Protein AF-0000000080761290 (afdb_homodimer)

Secondary structure (DSSP, 8-state):
-------------------TTTT-----SPPPTTPPPPEEETTTTTHHHH-GGGPEESSSSEEEEEEEEETTTTEEEEEEEEES-EEEEEEEESS-EEEEEEESEEEETT-S--EETT-EEEE-TT-EEEEEE-TT-SEEEEEEEEESEEEEE-TT--EEEEEEHHHHHHHHHHHHHHTT--GGGGGGGB-/-------------------TTTT-----SPPPTTPPPPEEETTTTTHHHH-GGGPEESSSSEEEEEEEEETTTTEEEEEEEEES-EEEEEEEESS-EEEEEEESEEEETT-S-EEETT-EEEE-TT-EEEEEE-TT-SEEEEEEEEESEEEEE-TT--EEEEEEHHHHHHHHHHHHHHTT--GGGGGGGB-

Foldseek 3Di:
DPPPPPPPPPVDVPPPVDPPPVVPDDDDDDDDPPDDDDDDDPQQLHPVVPDPLLWQDPDPFKTKHFQAQEPPQWKGKIKIKGQAWFWDFKKAAQAKKKKAWSFAKKDWPVDDDIHGHRDMDIDGHGDITIITHHHVGRMTIMIMIGHHWIFTADPVRHGDDIDISVNVLVSSQVSCVVVVDDSCPSVSRYD/DPPPPVPPPPVDVPPPVDPPPVVPDDDDDDDDPPDDDDDDDPQQLHPVVPDPLLWQDPDPFKTKHFQAQEPPQWKGKIKIKGQAWFWDFKKAAQAKKKKAWSFAKKDWPVDDDIHGHRGMDIDGHGDITIITHDHVGRMTIMIMIGHHWIFTADPVRHGDDIDISVNVLVSSQVSCVVVVDDSCPSVSRYD

Structure (mmCIF, N/CA/C/O backbone):
data_AF-0000000080761290-model_v1
#
loop_
_entity.id
_entity.type
_entity.pdbx_description
1 polymer "2,4'-dihydroxyacetophenone dioxygenase"
#
loop_
_atom_site.group_PDB
_atom_site.id
_atom_site.type_symbol
_atom_site.label_atom_id
_atom_site.label_alt_id
_atom_site.label_comp_id
_atom_site.label_asym_id
_atom_site.label_entity_id
_atom_site.label_seq_id
_atom_site.pdbx_PDB_ins_code
_atom_site.Cartn_x
_atom_site.Cartn_y
_atom_site.Cartn_z
_atom_site.occupancy
_atom_site.B_iso_or_equiv
_atom_site.auth_seq_id
_atom_site.auth_comp_id
_atom_site.auth_asym_id
_atom_site.auth_atom_id
_atom_site.pdbx_PDB_model_num
ATOM 1 N N . MET A 1 1 ? -20.656 24.547 46.062 1 28.45 1 MET A N 1
ATOM 2 C CA . MET A 1 1 ? -19.422 23.844 45.75 1 28.45 1 MET A CA 1
ATOM 3 C C . MET A 1 1 ? -19.297 23.656 44.219 1 28.45 1 MET A C 1
ATOM 5 O O . MET A 1 1 ? -20.109 22.969 43.625 1 28.45 1 MET A O 1
ATOM 9 N N . ASN A 1 2 ? -18.828 24.672 43.406 1 28.81 2 ASN A N 1
ATOM 10 C CA . ASN A 1 2 ? -18.828 24.984 41.969 1 28.81 2 ASN A CA 1
ATOM 11 C C . ASN A 1 2 ? -17.891 24.062 41.188 1 28.81 2 ASN A C 1
ATOM 13 O O . ASN A 1 2 ? -16.672 24.172 41.312 1 28.81 2 ASN A O 1
ATOM 17 N N . THR A 1 3 ? -18.234 22.75 41 1 28.75 3 THR A N 1
ATOM 18 C CA . THR A 1 3 ? -17.453 21.719 40.344 1 28.75 3 THR A CA 1
ATOM 19 C C . THR A 1 3 ? -17.078 22.172 38.906 1 28.75 3 THR A C 1
ATOM 21 O O . THR A 1 3 ? -17.969 22.375 38.062 1 28.75 3 THR A O 1
ATOM 24 N N . ALA A 1 4 ? -15.992 22.922 38.719 1 27.64 4 ALA A N 1
ATOM 25 C CA . ALA A 1 4 ? -15.375 23.344 37.469 1 27.64 4 ALA A CA 1
ATOM 26 C C . ALA A 1 4 ? -15.102 22.141 36.562 1 27.64 4 ALA A C 1
ATOM 28 O O . ALA A 1 4 ? -14.234 21.312 36.875 1 27.64 4 ALA A O 1
ATOM 29 N N . GLN A 1 5 ? -16.109 21.531 35.906 1 26.14 5 GLN A N 1
ATOM 30 C CA . GLN A 1 5 ? -15.953 20.5 34.906 1 26.14 5 GLN A CA 1
ATOM 31 C C . GLN A 1 5 ? -14.945 20.922 33.844 1 26.14 5 GLN A C 1
ATOM 33 O O . GLN A 1 5 ? -15.195 21.859 33.062 1 26.14 5 GLN A O 1
ATOM 38 N N . THR A 1 6 ? -13.672 20.906 34.031 1 27.03 6 THR A N 1
ATOM 39 C CA . THR A 1 6 ? -12.609 21.188 33.062 1 27.03 6 THR A CA 1
ATOM 40 C C . THR A 1 6 ? -12.805 20.344 31.797 1 27.03 6 THR A C 1
ATOM 42 O O . THR A 1 6 ? -12.703 19.109 31.844 1 27.03 6 THR A O 1
ATOM 45 N N . ARG A 1 7 ? -13.68 20.766 30.969 1 26.05 7 ARG A N 1
ATOM 46 C CA . ARG A 1 7 ? -13.875 20.203 29.625 1 26.05 7 ARG A CA 1
ATOM 47 C C . ARG A 1 7 ? -12.555 20.062 28.891 1 26.05 7 ARG A C 1
ATOM 49 O O . ARG A 1 7 ? -11.875 21.047 28.625 1 26.05 7 ARG A O 1
ATOM 56 N N . LYS A 1 8 ? -11.805 19.062 29.141 1 29.55 8 LYS A N 1
ATOM 57 C CA . LYS A 1 8 ? -10.594 18.703 28.391 1 29.55 8 LYS A CA 1
ATOM 58 C C . LYS A 1 8 ? -10.867 18.688 26.891 1 29.55 8 LYS A C 1
ATOM 60 O O . LYS A 1 8 ? -11.664 17.875 26.406 1 29.55 8 LYS A O 1
ATOM 65 N N . GLU A 1 9 ? -10.828 19.875 26.172 1 25.45 9 GLU A N 1
ATOM 66 C CA . GLU A 1 9 ? -10.867 20.016 24.734 1 25.45 9 GLU A CA 1
ATOM 67 C C . GLU A 1 9 ? -9.914 19.047 24.047 1 25.45 9 GLU A C 1
ATOM 69 O O . GLU A 1 9 ? -8.711 19.047 24.312 1 25.45 9 GLU A O 1
ATOM 74 N N . ILE A 1 10 ? -10.305 17.969 23.906 1 27.94 10 ILE A N 1
ATOM 75 C CA . ILE A 1 10 ? -9.578 17.094 23.016 1 27.94 10 ILE A CA 1
ATOM 76 C C . ILE A 1 10 ? -9.094 17.859 21.781 1 27.94 10 ILE A C 1
ATOM 78 O O . ILE A 1 10 ? -9.906 18.438 21.047 1 27.94 10 ILE A O 1
ATOM 82 N N . PHE A 1 11 ? -7.906 18.406 21.906 1 27.58 11 PHE A N 1
ATOM 83 C CA . PHE A 1 11 ? -7.23 19.078 20.812 1 27.58 11 PHE A CA 1
ATOM 84 C C . PHE A 1 11 ? -7.359 18.297 19.516 1 27.58 11 PHE A C 1
ATOM 86 O O . PHE A 1 11 ? -6.68 17.281 19.328 1 27.58 11 PHE A O 1
ATOM 93 N N . ILE A 1 12 ? -8.508 17.953 19.109 1 32.75 12 ILE A N 1
ATOM 94 C CA . ILE A 1 12 ? -8.648 17.641 17.688 1 32.75 12 ILE A CA 1
ATOM 95 C C . ILE A 1 12 ? -7.934 18.688 16.859 1 32.75 12 ILE A C 1
ATOM 97 O O . ILE A 1 12 ? -7.785 19.844 17.281 1 32.75 12 ILE A O 1
ATOM 101 N N . MET A 1 13 ? -7.297 18.328 15.797 1 35.03 13 MET A N 1
ATOM 102 C CA . MET A 1 13 ? -6.727 19.328 14.898 1 35.03 13 MET A CA 1
ATOM 103 C C . MET A 1 13 ? -7.617 20.562 14.812 1 35.03 13 MET A C 1
ATOM 105 O O . MET A 1 13 ? -8.594 20.578 14.055 1 35.03 13 MET A O 1
ATOM 109 N N . SER A 1 14 ? -8.086 21.047 15.891 1 31.2 14 SER A N 1
ATOM 110 C CA . SER A 1 14 ? -8.633 22.391 15.664 1 31.2 14 SER A CA 1
ATOM 111 C C . SER A 1 14 ? -7.727 23.203 14.742 1 31.2 14 SER A C 1
ATOM 113 O O . SER A 1 14 ? -6.508 23.047 14.766 1 31.2 14 SER A O 1
ATOM 115 N N . GLY A 1 15 ? -8.234 23.734 13.602 1 34.44 15 GLY A N 1
ATOM 116 C CA . GLY A 1 15 ? -7.723 24.688 12.633 1 34.44 15 GLY A CA 1
ATOM 117 C C . GLY A 1 15 ? -6.883 25.781 13.266 1 34.44 15 GLY A C 1
ATOM 118 O O . GLY A 1 15 ? -7.375 26.891 13.5 1 34.44 15 GLY A O 1
ATOM 119 N N . ASN A 1 16 ? -6.211 25.562 14.258 1 34.25 16 ASN A N 1
ATOM 120 C CA . ASN A 1 16 ? -5.43 26.766 14.484 1 34.25 16 ASN A CA 1
ATOM 121 C C . ASN A 1 16 ? -4.68 27.203 13.227 1 34.25 16 ASN A C 1
ATOM 123 O O . ASN A 1 16 ? -3.92 26.422 12.648 1 34.25 16 ASN A O 1
ATOM 127 N N . ILE A 1 17 ? -5.242 28.156 12.492 1 34.66 17 ILE A N 1
ATOM 128 C CA . ILE A 1 17 ? -4.703 28.938 11.383 1 34.66 17 ILE A CA 1
ATOM 129 C C . ILE A 1 17 ? -3.279 29.375 11.703 1 34.66 17 ILE A C 1
ATOM 131 O O . ILE A 1 17 ? -3.076 30.312 12.484 1 34.66 17 ILE A O 1
ATOM 135 N N . HIS A 1 18 ? -2.398 28.484 11.984 1 40.34 18 HIS A N 1
ATOM 136 C CA . HIS A 1 18 ? -1.044 29.031 12.055 1 40.34 18 HIS A CA 1
ATOM 137 C C . HIS A 1 18 ? -0.705 29.828 10.805 1 40.34 18 HIS A C 1
ATOM 139 O O . HIS A 1 18 ? -1.237 29.562 9.727 1 40.34 18 HIS A O 1
ATOM 145 N N . ARG A 1 19 ? -0.021 30.938 10.961 1 40.97 19 ARG A N 1
ATOM 146 C CA . ARG A 1 19 ? 0.447 31.812 9.891 1 40.97 19 ARG A CA 1
ATOM 147 C C . ARG A 1 19 ? 1.218 31.031 8.836 1 40.97 19 ARG A C 1
ATOM 149 O O . ARG A 1 19 ? 2.055 30.188 9.172 1 40.97 19 ARG A O 1
ATOM 156 N N . PRO A 1 20 ? 0.837 31.078 7.582 1 48.25 20 PRO A N 1
ATOM 157 C CA . PRO A 1 20 ? 1.387 30.344 6.438 1 48.25 20 PRO A CA 1
ATOM 158 C C . PRO A 1 20 ? 2.902 30.188 6.512 1 48.25 20 PRO A C 1
ATOM 160 O O . PRO A 1 20 ? 3.43 29.109 6.223 1 48.25 20 PRO A O 1
ATOM 163 N N . ASP A 1 21 ? 3.654 31.266 6.93 1 54.03 21 ASP A N 1
ATOM 164 C CA . ASP A 1 21 ? 5.105 31.375 6.836 1 54.03 21 ASP A CA 1
ATOM 165 C C . ASP A 1 21 ? 5.785 30.531 7.918 1 54.03 21 ASP A C 1
ATOM 167 O O . ASP A 1 21 ? 6.812 29.906 7.668 1 54.03 21 ASP A O 1
ATOM 171 N N . GLU A 1 22 ? 5.262 30.469 9.086 1 58.03 22 GLU A N 1
ATOM 172 C CA . GLU A 1 22 ? 5.93 29.844 10.227 1 58.03 22 GLU A CA 1
ATOM 173 C C . GLU A 1 22 ? 5.809 28.328 10.164 1 58.03 22 GLU A C 1
ATOM 175 O O . GLU A 1 22 ? 6.59 27.609 10.789 1 58.03 22 GLU A O 1
ATOM 180 N N . GLN A 1 23 ? 5.047 27.875 9.289 1 70.75 23 GLN A N 1
ATOM 181 C CA . GLN A 1 23 ? 4.859 26.438 9.188 1 70.75 23 GLN A CA 1
ATOM 182 C C . GLN A 1 23 ? 5.824 25.828 8.172 1 70.75 23 GLN A C 1
ATOM 184 O O . GLN A 1 23 ? 6.082 24.609 8.203 1 70.75 23 GLN A O 1
ATOM 189 N N . ALA A 1 24 ? 6.5 26.719 7.457 1 81.06 24 ALA A N 1
ATOM 190 C CA . ALA A 1 24 ? 7.379 26.203 6.41 1 81.06 24 ALA A CA 1
ATOM 191 C C . ALA A 1 24 ? 8.812 26.062 6.91 1 81.06 24 ALA A C 1
ATOM 193 O O . ALA A 1 24 ? 9.75 26.547 6.277 1 81.06 24 ALA A O 1
ATOM 194 N N . ILE A 1 25 ? 8.984 25.641 8.148 1 89.38 25 ILE A N 1
ATOM 195 C CA . ILE A 1 25 ? 10.273 25.344 8.758 1 89.38 25 ILE A CA 1
ATOM 196 C C . ILE A 1 25 ? 10.398 23.828 8.977 1 89.38 25 ILE A C 1
ATOM 198 O O . ILE A 1 25 ? 9.539 23.219 9.617 1 89.38 25 ILE A O 1
ATOM 202 N N . ALA A 1 26 ? 11.5 23.328 8.43 1 93.25 26 ALA A N 1
ATOM 203 C CA . ALA A 1 26 ? 11.758 21.906 8.57 1 93.25 26 ALA A CA 1
ATOM 204 C C . ALA A 1 26 ? 12.062 21.531 10.016 1 93.25 26 ALA A C 1
ATOM 206 O O . ALA A 1 26 ? 12.469 22.391 10.805 1 93.25 26 ALA A O 1
ATOM 207 N N . TYR A 1 27 ? 11.766 20.281 10.336 1 95.31 27 TYR A N 1
ATOM 208 C CA . TYR A 1 27 ? 12.227 19.719 11.602 1 95.31 27 TYR A CA 1
ATOM 209 C C . TYR A 1 27 ? 13.719 19.969 11.797 1 95.31 27 TYR A C 1
ATOM 211 O O . TYR A 1 27 ? 14.516 19.703 10.898 1 95.31 27 TYR A O 1
ATOM 219 N N . ARG A 1 28 ? 14.094 20.438 12.992 1 92.69 28 ARG A N 1
ATOM 220 C CA . ARG A 1 28 ? 15.438 20.984 13.141 1 92.69 28 ARG A CA 1
ATOM 221 C C . ARG A 1 28 ? 16.344 20.016 13.898 1 92.69 28 ARG A C 1
ATOM 223 O O . ARG A 1 28 ? 17.562 20.203 13.93 1 92.69 28 ARG A O 1
ATOM 230 N N . LEU A 1 29 ? 15.828 19 14.539 1 93.62 29 LEU A N 1
ATOM 231 C CA . LEU A 1 29 ? 16.625 18.062 15.32 1 93.62 29 LEU A CA 1
ATOM 232 C C . LEU A 1 29 ? 17.062 16.875 14.477 1 93.62 29 LEU A C 1
ATOM 234 O O . LEU A 1 29 ? 16.5 16.641 13.398 1 93.62 29 LEU A O 1
ATOM 238 N N . PRO A 1 30 ? 18.094 16.125 14.969 1 93.88 30 PRO A N 1
ATOM 239 C CA . PRO A 1 30 ? 18.5 14.906 14.25 1 93.88 30 PRO A CA 1
ATOM 240 C C . PRO A 1 30 ? 17.391 13.852 14.219 1 93.88 30 PRO A C 1
ATOM 242 O O . PRO A 1 30 ? 16.609 13.742 15.164 1 93.88 30 PRO A O 1
ATOM 245 N N . GLN A 1 31 ? 17.406 13.133 13.086 1 95.06 31 GLN A N 1
ATOM 246 C CA . GLN A 1 31 ? 16.531 11.969 13.039 1 95.06 31 GLN A CA 1
ATOM 247 C C . GLN A 1 31 ? 16.969 10.898 14.031 1 95.06 31 GLN A C 1
ATOM 249 O O . GLN A 1 31 ? 18.125 10.906 14.484 1 95.06 31 GLN A O 1
ATOM 254 N N . ALA A 1 32 ? 16.109 9.977 14.391 1 91.62 32 ALA A N 1
ATOM 255 C CA . ALA A 1 32 ? 16.453 8.867 15.273 1 91.62 32 ALA A CA 1
ATOM 256 C C . ALA A 1 32 ? 17.625 8.062 14.703 1 91.62 32 ALA A C 1
ATOM 258 O O . ALA A 1 32 ? 17.594 7.625 13.555 1 91.62 32 ALA A O 1
ATOM 259 N N . PRO A 1 33 ? 18.641 7.75 15.414 1 89.19 33 PRO A N 1
ATOM 260 C CA . PRO A 1 33 ? 19.875 7.18 14.875 1 89.19 33 PRO A CA 1
ATOM 261 C C . PRO A 1 33 ? 19.703 5.746 14.375 1 89.19 33 PRO A C 1
ATOM 263 O O . PRO A 1 33 ? 20.438 5.301 13.492 1 89.19 33 PRO A O 1
ATOM 266 N N . ASP A 1 34 ? 18.766 5.023 14.969 1 91 34 ASP A N 1
ATOM 267 C CA . ASP A 1 34 ? 18.625 3.617 14.594 1 91 34 ASP A CA 1
ATOM 268 C C . ASP A 1 34 ? 17.438 3.412 13.656 1 91 34 ASP A C 1
ATOM 270 O O . ASP A 1 34 ? 17.016 2.279 13.414 1 91 34 ASP A O 1
ATOM 274 N N . MET A 1 35 ? 16.906 4.562 13.07 1 90.81 35 MET A N 1
ATOM 275 C CA . MET A 1 35 ? 15.797 4.402 12.141 1 90.81 35 MET A CA 1
ATOM 276 C C . MET A 1 35 ? 16.266 3.828 10.812 1 90.81 35 MET A C 1
ATOM 278 O O . MET A 1 35 ? 17.422 4.02 10.422 1 90.81 35 MET A O 1
ATOM 282 N N . MET A 1 36 ? 15.391 3.057 10.18 1 92.38 36 MET A N 1
ATOM 283 C CA . MET A 1 36 ? 15.695 2.57 8.836 1 92.38 36 MET A CA 1
ATOM 284 C C . MET A 1 36 ? 15.852 3.73 7.859 1 92.38 36 MET A C 1
ATOM 286 O O . MET A 1 36 ? 15.438 4.855 8.156 1 92.38 36 MET A O 1
ATOM 290 N N . ARG A 1 37 ? 16.469 3.434 6.766 1 93.5 37 ARG A N 1
ATOM 291 C CA . ARG A 1 37 ? 16.594 4.434 5.711 1 93.5 37 ARG A CA 1
ATOM 292 C C . ARG A 1 37 ? 15.305 4.523 4.891 1 93.5 37 ARG A C 1
ATOM 294 O O . ARG A 1 37 ? 14.68 3.506 4.59 1 93.5 37 ARG A O 1
ATOM 301 N N . ASP A 1 38 ? 14.945 5.73 4.492 1 95.38 38 ASP A N 1
ATOM 302 C CA . ASP A 1 38 ? 13.812 5.934 3.586 1 95.38 38 ASP A CA 1
ATOM 303 C C . ASP A 1 38 ? 14.141 5.422 2.184 1 95.38 38 ASP A C 1
ATOM 305 O O . ASP A 1 38 ? 15.258 4.98 1.921 1 95.38 38 ASP A O 1
ATOM 309 N N . LEU A 1 39 ? 13.148 5.367 1.324 1 94.81 39 LEU A N 1
ATOM 310 C CA . LEU A 1 39 ? 13.273 4.875 -0.043 1 94.81 39 LEU A CA 1
ATOM 311 C C . LEU A 1 39 ? 12.273 5.555 -0.964 1 94.81 39 LEU A C 1
ATOM 313 O O . LEU A 1 39 ? 11.102 5.723 -0.6 1 94.81 39 LEU A O 1
ATOM 317 N N . VAL A 1 40 ? 12.758 6.078 -2.107 1 96.94 40 VAL A N 1
ATOM 318 C CA . VAL A 1 40 ? 11.883 6.633 -3.135 1 96.94 40 VAL A CA 1
ATOM 319 C C . VAL A 1 40 ? 12.219 6.02 -4.492 1 96.94 40 VAL A C 1
ATOM 321 O O . VAL A 1 40 ? 13.391 5.98 -4.887 1 96.94 40 VAL A O 1
ATOM 324 N N . HIS A 1 41 ? 11.242 5.477 -5.141 1 96.12 41 HIS A N 1
ATOM 325 C CA . HIS A 1 41 ? 11.359 4.98 -6.508 1 96.12 41 HIS A CA 1
ATOM 326 C C . HIS A 1 41 ? 10.484 5.793 -7.457 1 96.12 41 HIS A C 1
ATOM 328 O O . HIS A 1 41 ? 9.258 5.641 -7.469 1 96.12 41 HIS A O 1
ATOM 334 N N . PRO A 1 42 ? 11.133 6.59 -8.234 1 94.81 42 PRO A N 1
ATOM 335 C CA . PRO A 1 42 ? 10.32 7.277 -9.234 1 94.81 42 PRO A CA 1
ATOM 336 C C . PRO A 1 42 ? 9.883 6.355 -10.375 1 94.81 42 PRO A C 1
ATOM 338 O O . PRO A 1 42 ? 10.578 5.379 -10.68 1 94.81 42 PRO A O 1
ATOM 341 N N . GLY A 1 43 ? 8.758 6.586 -10.984 1 93.88 43 GLY A N 1
ATOM 342 C CA . GLY A 1 43 ? 8.344 5.961 -12.234 1 93.88 43 GLY A CA 1
ATOM 343 C C . GLY A 1 43 ? 7.871 4.527 -12.055 1 93.88 43 GLY A C 1
ATOM 344 O O . GLY A 1 43 ? 7.914 3.732 -12.992 1 93.88 43 GLY A O 1
ATOM 345 N N . VAL A 1 44 ? 7.445 4.188 -10.836 1 94.88 44 VAL A N 1
ATOM 346 C CA . VAL A 1 44 ? 7.035 2.824 -10.516 1 94.88 44 VAL A CA 1
ATOM 347 C C . VAL A 1 44 ? 5.816 2.441 -11.359 1 94.88 44 VAL A C 1
ATOM 349 O O . VAL A 1 44 ? 5.742 1.33 -11.891 1 94.88 44 VAL A O 1
ATOM 352 N N . ALA A 1 45 ? 4.906 3.332 -11.57 1 94.88 45 ALA A N 1
ATOM 353 C CA . ALA A 1 45 ? 3.672 3.021 -12.289 1 94.88 45 ALA A CA 1
ATOM 354 C C . ALA A 1 45 ? 3.764 3.445 -13.75 1 94.88 45 ALA A C 1
ATOM 356 O O . ALA A 1 45 ? 2.754 3.469 -14.461 1 94.88 45 ALA A O 1
ATOM 357 N N . THR A 1 46 ? 4.945 3.844 -14.195 1 92.06 46 THR A N 1
ATOM 358 C CA . THR A 1 46 ? 5.113 4.312 -15.57 1 92.06 46 THR A CA 1
ATOM 359 C C . THR A 1 46 ? 6.332 3.662 -16.219 1 92.06 46 THR A C 1
ATOM 361 O O . THR A 1 46 ? 6.258 2.523 -16.688 1 92.06 46 THR A O 1
ATOM 364 N N . ASP A 1 47 ? 7.539 4.25 -15.992 1 89.5 47 ASP A N 1
ATOM 365 C CA . ASP A 1 47 ? 8.758 3.828 -16.672 1 89.5 47 ASP A CA 1
ATOM 366 C C . ASP A 1 47 ? 9.148 2.406 -16.281 1 89.5 47 ASP A C 1
ATOM 368 O O . ASP A 1 47 ? 9.672 1.649 -17.094 1 89.5 47 ASP A O 1
ATOM 372 N N . TRP A 1 48 ? 8.906 2.121 -15.062 1 90.5 48 TRP A N 1
ATOM 373 C CA . TRP A 1 48 ? 9.328 0.814 -14.562 1 90.5 48 TRP A CA 1
ATOM 374 C C . TRP A 1 48 ? 8.539 -0.303 -15.242 1 90.5 48 TRP A C 1
ATOM 376 O O . TRP A 1 48 ? 9.008 -1.444 -15.305 1 90.5 48 TRP A O 1
ATOM 386 N N . LEU A 1 49 ? 7.375 0.011 -15.688 1 89.31 49 LEU A N 1
ATOM 387 C CA . LEU A 1 49 ? 6.523 -1.015 -16.281 1 89.31 49 LEU A CA 1
ATOM 388 C C . LEU A 1 49 ? 7.035 -1.413 -17.656 1 89.31 49 LEU A C 1
ATOM 390 O O . LEU A 1 49 ? 6.781 -2.527 -18.125 1 89.31 49 LEU A O 1
ATOM 394 N N . ALA A 1 50 ? 7.781 -0.558 -18.312 1 84.12 50 ALA A N 1
ATOM 395 C CA . ALA A 1 50 ? 8.211 -0.782 -19.688 1 84.12 50 ALA A CA 1
ATOM 396 C C . ALA A 1 50 ? 9.555 -1.5 -19.734 1 84.12 50 ALA A C 1
ATOM 398 O O . ALA A 1 50 ? 9.883 -2.145 -20.734 1 84.12 50 ALA A O 1
ATOM 399 N N . ASP A 1 51 ? 10.391 -1.42 -18.734 1 78 51 ASP A N 1
ATOM 400 C CA . ASP A 1 51 ? 11.719 -2.035 -18.734 1 78 51 ASP A CA 1
ATOM 401 C C . ASP A 1 51 ? 11.648 -3.49 -18.281 1 78 51 ASP A C 1
ATOM 403 O O . ASP A 1 51 ? 11.547 -3.768 -17.078 1 78 51 ASP A O 1
ATOM 407 N N . ASP A 1 52 ? 11.898 -4.484 -19.172 1 83.69 52 ASP A N 1
ATOM 408 C CA . ASP A 1 52 ? 11.664 -5.898 -18.906 1 83.69 52 ASP A CA 1
ATOM 409 C C . ASP A 1 52 ? 12.844 -6.516 -18.156 1 83.69 52 ASP A C 1
ATOM 411 O O . ASP A 1 52 ? 12.695 -7.547 -17.5 1 83.69 52 ASP A O 1
ATOM 415 N N . ASN A 1 53 ? 14.008 -5.895 -18.25 1 79.69 53 ASN A N 1
ATOM 416 C CA . ASN A 1 53 ? 15.203 -6.602 -17.828 1 79.69 53 ASN A CA 1
ATOM 417 C C . ASN A 1 53 ? 15.242 -6.762 -16.297 1 79.69 53 ASN A C 1
ATOM 419 O O . ASN A 1 53 ? 15.805 -7.734 -15.789 1 79.69 53 ASN A O 1
ATOM 423 N N . LEU A 1 54 ? 14.539 -5.934 -15.562 1 91.44 54 LEU A N 1
ATOM 424 C CA . LEU A 1 54 ? 14.719 -5.973 -14.117 1 91.44 54 LEU A CA 1
ATOM 425 C C . LEU A 1 54 ? 13.555 -6.691 -13.445 1 91.44 54 LEU A C 1
ATOM 427 O O . LEU A 1 54 ? 13.484 -6.75 -12.211 1 91.44 54 LEU A O 1
ATOM 431 N N . TRP A 1 55 ? 12.719 -7.285 -14.305 1 97.12 55 TRP A N 1
ATOM 432 C CA . TRP A 1 55 ? 11.68 -8.156 -13.758 1 97.12 55 TRP A CA 1
ATOM 433 C C . TRP A 1 55 ? 12.242 -9.516 -13.391 1 97.12 55 TRP A C 1
ATOM 435 O O . TRP A 1 55 ? 12.906 -10.164 -14.203 1 97.12 55 TRP A O 1
ATOM 445 N N . VAL A 1 56 ? 11.969 -9.961 -12.188 1 97 56 VAL A N 1
ATOM 446 C CA . VAL A 1 56 ? 12.461 -11.242 -11.688 1 97 56 VAL A CA 1
ATOM 447 C C . VAL A 1 56 ? 11.469 -12.352 -12.031 1 97 56 VAL A C 1
ATOM 449 O O . VAL A 1 56 ? 10.352 -12.375 -11.516 1 97 56 VAL A O 1
ATOM 452 N N . PRO A 1 57 ? 11.852 -13.297 -12.781 1 95.19 57 PRO A N 1
ATOM 453 C CA . PRO A 1 57 ? 10.914 -14.359 -13.148 1 95.19 57 PRO A CA 1
ATOM 454 C C . PRO A 1 57 ? 10.594 -15.297 -11.984 1 95.19 57 PRO A C 1
ATOM 456 O O . PRO A 1 57 ? 11.5 -15.695 -11.242 1 95.19 57 PRO A O 1
ATOM 459 N N . SER A 1 58 ? 9.352 -15.57 -11.867 1 93.06 58 SER A N 1
ATOM 460 C CA . SER A 1 58 ? 8.883 -16.594 -10.93 1 93.06 58 SER A CA 1
ATOM 461 C C . SER A 1 58 ? 8.438 -17.859 -11.664 1 93.06 58 SER A C 1
ATOM 463 O O . SER A 1 58 ? 8.5 -18.953 -11.117 1 93.06 58 SER A O 1
ATOM 465 N N . SER A 1 59 ? 7.867 -17.734 -12.773 1 91.38 59 SER A N 1
ATOM 466 C CA . SER A 1 59 ? 7.512 -18.781 -13.719 1 91.38 59 SER A CA 1
ATOM 467 C C . SER A 1 59 ? 7.672 -18.312 -15.156 1 91.38 59 SER A C 1
ATOM 469 O O . SER A 1 59 ? 8.297 -17.281 -15.406 1 91.38 59 SER A O 1
ATOM 471 N N . ALA A 1 60 ? 7.172 -19.094 -16.047 1 91.56 60 ALA A N 1
ATOM 472 C CA . ALA A 1 60 ? 7.266 -18.719 -17.453 1 91.56 60 ALA A CA 1
ATOM 473 C C . ALA A 1 60 ? 6.438 -17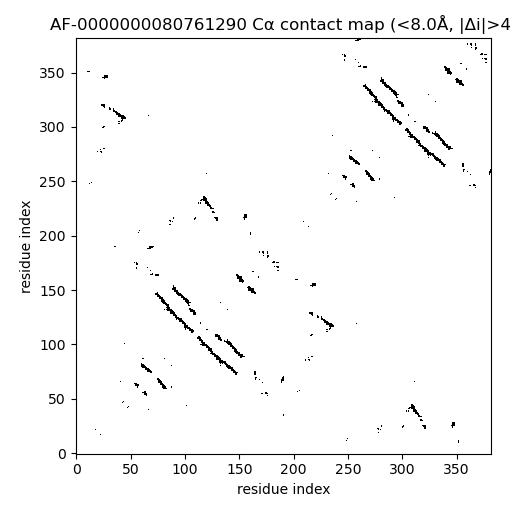.469 -17.75 1 91.56 60 ALA A C 1
ATOM 475 O O . ALA A 1 60 ? 6.773 -16.688 -18.641 1 91.56 60 ALA A O 1
ATOM 476 N N . THR A 1 61 ? 5.387 -17.203 -16.984 1 93.75 61 THR A N 1
ATOM 477 C CA . THR A 1 61 ? 4.477 -16.109 -17.328 1 93.75 61 THR A CA 1
ATOM 478 C C . THR A 1 61 ? 4.375 -15.102 -16.188 1 93.75 61 THR A C 1
ATOM 480 O O . THR A 1 61 ? 3.729 -14.062 -16.312 1 93.75 61 THR A O 1
ATOM 483 N N . VAL A 1 62 ? 4.977 -15.406 -15.102 1 95.62 62 VAL A N 1
ATOM 484 C CA . VAL A 1 62 ? 4.844 -14.555 -13.914 1 95.62 62 VAL A CA 1
ATOM 485 C C . VAL A 1 62 ? 6.211 -13.992 -13.531 1 95.62 62 VAL A C 1
ATOM 487 O O . VAL A 1 62 ? 7.199 -14.727 -13.484 1 95.62 62 VAL A O 1
ATOM 490 N N . SER A 1 63 ? 6.293 -12.742 -13.352 1 96.88 63 SER A N 1
ATOM 491 C CA . SER A 1 63 ? 7.5 -12.086 -12.859 1 96.88 63 SER A CA 1
ATOM 492 C C . SER A 1 63 ? 7.156 -11 -11.844 1 96.88 63 SER A C 1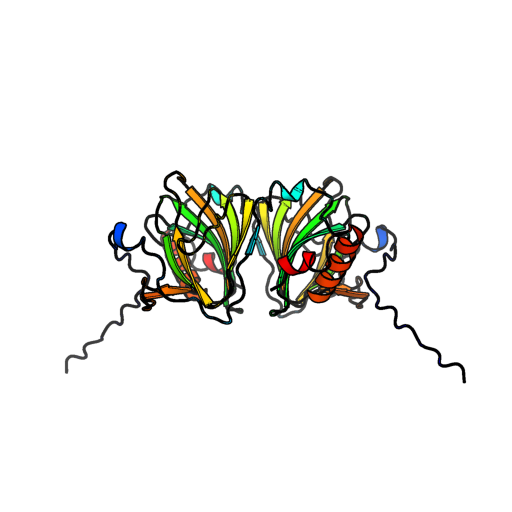
ATOM 494 O O . SER A 1 63 ? 6 -10.586 -11.727 1 96.88 63 SER A O 1
ATOM 496 N N . PHE A 1 64 ? 8.133 -10.641 -11.047 1 97.69 64 PHE A N 1
ATOM 497 C CA . PHE A 1 64 ? 7.906 -9.555 -10.094 1 97.69 64 PHE A CA 1
ATOM 498 C C . PHE A 1 64 ? 9.062 -8.555 -10.125 1 97.69 64 PHE A C 1
ATOM 500 O O . PHE A 1 64 ? 10.156 -8.883 -10.586 1 97.69 64 PHE A O 1
ATOM 507 N N . LYS A 1 65 ? 8.781 -7.379 -9.727 1 97.5 65 LYS A N 1
ATOM 508 C CA . LYS A 1 65 ? 9.758 -6.32 -9.508 1 97.5 65 LYS A CA 1
ATOM 509 C C . LYS A 1 65 ? 9.672 -5.77 -8.086 1 97.5 65 LYS A C 1
ATOM 511 O O . LYS A 1 65 ? 8.625 -5.254 -7.68 1 97.5 65 LYS A O 1
ATOM 516 N N . PRO A 1 66 ? 10.781 -5.895 -7.344 1 97.94 66 PRO A N 1
ATOM 517 C CA . PRO A 1 66 ? 10.711 -5.477 -5.941 1 97.94 66 PRO A CA 1
ATOM 518 C C . PRO A 1 66 ? 10.703 -3.957 -5.777 1 97.94 66 PRO A C 1
ATOM 520 O O . PRO A 1 66 ? 11.391 -3.25 -6.523 1 97.94 66 PRO A O 1
ATOM 523 N N . LEU A 1 67 ? 9.891 -3.5 -4.848 1 98.44 67 LEU A N 1
ATOM 524 C CA . LEU A 1 67 ? 9.953 -2.113 -4.398 1 98.44 67 LEU A CA 1
ATOM 525 C C . LEU A 1 67 ? 10.602 -2.02 -3.018 1 98.44 67 LEU A C 1
ATOM 527 O O . LEU A 1 67 ? 11.367 -1.095 -2.748 1 98.44 67 LEU A O 1
ATOM 531 N N . LEU A 1 68 ? 10.234 -2.971 -2.156 1 98.69 68 LEU A N 1
ATOM 532 C CA . LEU A 1 68 ? 10.766 -3.014 -0.797 1 98.69 68 LEU A CA 1
ATOM 533 C C . LEU A 1 68 ? 10.688 -4.426 -0.226 1 98.69 68 LEU A C 1
ATOM 535 O O . LEU A 1 68 ? 9.641 -5.074 -0.317 1 98.69 68 LEU A O 1
ATOM 539 N N . PHE A 1 69 ? 11.805 -4.855 0.284 1 98.19 69 PHE A N 1
ATOM 540 C CA . PHE A 1 69 ? 11.883 -6.055 1.11 1 98.19 69 PHE A CA 1
ATOM 541 C C . PHE A 1 69 ? 12.117 -5.691 2.57 1 98.19 69 PHE A C 1
ATOM 543 O O . PHE A 1 69 ? 13.25 -5.391 2.965 1 98.19 69 PHE A O 1
ATOM 550 N N . SER A 1 70 ? 11.109 -5.734 3.346 1 98.25 70 SER A N 1
ATOM 551 C CA . SER A 1 70 ? 11.273 -5.473 4.773 1 98.25 70 SER A CA 1
ATOM 552 C C . SER A 1 70 ? 11.664 -6.738 5.527 1 98.25 70 SER A C 1
ATOM 554 O O . SER A 1 70 ? 10.82 -7.387 6.145 1 98.25 70 SER A O 1
ATOM 556 N N . ALA A 1 71 ? 12.906 -7.047 5.535 1 94.75 71 ALA A N 1
ATOM 557 C CA . ALA A 1 71 ? 13.414 -8.211 6.258 1 94.75 71 ALA A CA 1
ATOM 558 C C . ALA A 1 71 ? 13.18 -8.07 7.758 1 94.75 71 ALA A C 1
ATOM 560 O O . ALA A 1 71 ? 12.922 -9.062 8.445 1 94.75 71 ALA A O 1
ATOM 561 N N . SER A 1 72 ? 13.203 -6.906 8.211 1 93.19 72 SER A N 1
ATOM 562 C CA . SER A 1 72 ? 13.094 -6.625 9.641 1 93.19 72 SER A CA 1
ATOM 563 C C . SER A 1 72 ? 11.68 -6.875 10.148 1 93.19 72 SER A C 1
ATOM 565 O O . SER A 1 72 ? 11.484 -7.23 11.312 1 93.19 72 SER A O 1
ATOM 567 N N . GLN A 1 73 ? 10.656 -6.652 9.25 1 94.25 73 GLN A N 1
ATOM 568 C CA . GLN A 1 73 ? 9.281 -6.723 9.727 1 94.25 73 GLN A CA 1
ATOM 569 C C . GLN A 1 73 ? 8.523 -7.867 9.055 1 94.25 73 GLN A C 1
ATOM 571 O O . GLN A 1 73 ? 7.355 -8.109 9.359 1 94.25 73 GLN A O 1
ATOM 576 N N . GLY A 1 74 ? 9.109 -8.484 8.117 1 96.06 74 GLY A N 1
ATOM 577 C CA . GLY A 1 74 ? 8.531 -9.695 7.555 1 96.06 74 GLY A CA 1
ATOM 578 C C . GLY A 1 74 ? 7.441 -9.422 6.535 1 96.06 74 GLY A C 1
ATOM 579 O O . GLY A 1 74 ? 6.379 -10.047 6.57 1 96.06 74 GLY A O 1
ATOM 580 N N . TYR A 1 75 ? 7.621 -8.367 5.727 1 98.31 75 TYR A N 1
ATOM 581 C CA . TYR A 1 75 ? 6.711 -8.125 4.617 1 98.31 75 TYR A CA 1
ATOM 582 C C . TYR A 1 75 ? 7.469 -7.656 3.379 1 98.31 75 TYR A C 1
ATOM 584 O O . TYR A 1 75 ? 8.672 -7.402 3.443 1 98.31 75 TYR A O 1
ATOM 592 N N . TYR A 1 76 ? 6.824 -7.688 2.227 1 98.56 76 TYR A N 1
ATOM 593 C CA . TYR A 1 76 ? 7.438 -7.176 1.006 1 98.56 76 TYR A CA 1
ATOM 594 C C . TYR A 1 76 ? 6.41 -6.465 0.135 1 98.56 76 TYR A C 1
ATOM 596 O O . TYR A 1 76 ? 5.207 -6.734 0.239 1 98.56 76 TYR A O 1
ATOM 604 N N . ILE A 1 77 ? 6.887 -5.543 -0.62 1 98.81 77 ILE A N 1
ATOM 605 C CA . ILE A 1 77 ? 6.121 -4.793 -1.608 1 98.81 77 ILE A CA 1
ATOM 606 C C . ILE A 1 77 ? 6.75 -4.965 -2.988 1 98.81 77 ILE A C 1
ATOM 608 O O . ILE A 1 77 ? 7.949 -4.738 -3.164 1 98.81 77 ILE A O 1
ATOM 612 N N . ASN A 1 78 ? 5.938 -5.406 -3.945 1 98.56 78 ASN A N 1
ATOM 613 C CA . ASN A 1 78 ? 6.441 -5.598 -5.301 1 98.56 78 ASN A CA 1
ATOM 614 C C . ASN A 1 78 ? 5.34 -5.398 -6.34 1 98.56 78 ASN A C 1
ATOM 616 O O . ASN A 1 78 ? 4.16 -5.312 -5.992 1 98.56 78 ASN A O 1
ATOM 620 N N . LEU A 1 79 ? 5.75 -5.168 -7.527 1 98.25 79 LEU A N 1
ATOM 621 C CA . LEU A 1 79 ? 4.871 -5.328 -8.68 1 98.25 79 LEU A CA 1
ATOM 622 C C . LEU A 1 79 ? 4.844 -6.781 -9.148 1 98.25 79 LEU A C 1
ATOM 624 O O . LEU A 1 79 ? 5.895 -7.422 -9.258 1 98.25 79 LEU A O 1
ATOM 628 N N . LEU A 1 80 ? 3.67 -7.301 -9.359 1 97.94 80 LEU A N 1
ATOM 629 C CA . LEU A 1 80 ? 3.488 -8.602 -9.992 1 97.94 80 LEU A CA 1
ATOM 630 C C . LEU A 1 80 ? 3.004 -8.445 -11.43 1 97.94 80 LEU A C 1
ATOM 632 O O . LEU A 1 80 ? 2.033 -7.73 -11.688 1 97.94 80 LEU A O 1
ATOM 636 N N . ARG A 1 81 ? 3.723 -9.086 -12.289 1 97.31 81 ARG A N 1
ATOM 637 C CA . ARG A 1 81 ? 3.348 -9.07 -13.703 1 97.31 81 ARG A CA 1
ATOM 638 C C . ARG A 1 81 ? 3.004 -10.477 -14.188 1 97.31 81 ARG A C 1
ATOM 640 O O . ARG A 1 81 ? 3.744 -11.422 -13.93 1 97.31 81 ARG A O 1
ATOM 647 N N . VAL A 1 82 ? 1.891 -10.578 -14.844 1 96.44 82 VAL A N 1
ATOM 648 C CA . VAL A 1 82 ? 1.487 -11.828 -15.484 1 96.44 82 VAL A CA 1
ATOM 649 C C . VAL A 1 82 ? 1.298 -11.602 -16.984 1 96.44 82 VAL A C 1
ATOM 651 O O . VAL A 1 82 ? 0.481 -10.773 -17.391 1 96.44 82 VAL A O 1
ATOM 654 N N . ARG A 1 83 ? 2.141 -12.25 -17.766 1 94 83 ARG A N 1
ATOM 655 C CA . ARG A 1 83 ? 1.979 -12.266 -19.219 1 94 83 ARG A CA 1
ATOM 656 C C . ARG A 1 83 ? 1.448 -13.617 -19.688 1 94 83 ARG A C 1
ATOM 658 O O . ARG A 1 83 ? 2.209 -14.578 -19.828 1 94 83 ARG A O 1
ATOM 665 N N . GLY A 1 84 ? 0.192 -13.641 -19.875 1 88.06 84 GLY A N 1
ATOM 666 C CA . GLY A 1 84 ? -0.61 -14.82 -20.141 1 88.06 84 GLY A CA 1
ATOM 667 C C . GLY A 1 84 ? -1.921 -14.836 -19.375 1 88.06 84 GLY A C 1
ATOM 668 O O . GLY A 1 84 ? -2.215 -13.914 -18.609 1 88.06 84 GLY A O 1
ATOM 669 N N . SER A 1 85 ? -2.686 -15.812 -19.656 1 86.38 85 SER A N 1
ATOM 670 C CA . SER A 1 85 ? -3.977 -15.938 -18.984 1 86.38 85 SER A CA 1
ATOM 671 C C . SER A 1 85 ? -4.094 -17.266 -18.25 1 86.38 85 SER A C 1
ATOM 673 O O . SER A 1 85 ? -3.246 -18.156 -18.406 1 86.38 85 SER A O 1
ATOM 675 N N . GLY A 1 86 ? -5.078 -17.297 -17.328 1 87.56 86 GLY A N 1
ATOM 676 C CA . GLY A 1 86 ? -5.336 -18.531 -16.578 1 87.56 86 GLY A CA 1
ATOM 677 C C . GLY A 1 86 ? -4.93 -18.422 -15.117 1 87.56 86 GLY A C 1
ATOM 678 O O . GLY A 1 86 ? -4.859 -17.328 -14.555 1 87.56 86 GLY A O 1
ATOM 679 N N . VAL A 1 87 ? -4.82 -19.641 -14.531 1 83.38 87 VAL A N 1
ATOM 680 C CA . VAL A 1 87 ? -4.512 -19.719 -13.109 1 83.38 87 VAL A CA 1
ATOM 681 C C . VAL A 1 87 ? -3.055 -19.328 -12.867 1 83.38 87 VAL A C 1
ATOM 683 O O . VAL A 1 87 ? -2.154 -19.828 -13.555 1 83.38 87 VAL A O 1
ATOM 686 N N . VAL A 1 88 ? -2.9 -18.453 -11.906 1 85.75 88 VAL A N 1
ATOM 687 C CA . VAL A 1 88 ? -1.562 -18.016 -11.516 1 85.75 88 VAL A CA 1
ATOM 688 C C . VAL A 1 88 ? -1.067 -18.859 -10.344 1 85.75 88 VAL A C 1
ATOM 690 O O . VAL A 1 88 ? 0.026 -19.422 -10.398 1 85.75 88 VAL A O 1
ATOM 693 N N . SER A 1 89 ? -1.871 -18.953 -9.32 1 90.25 89 SER A N 1
ATOM 694 C CA . SER A 1 89 ? -1.503 -19.734 -8.141 1 90.25 89 SER A CA 1
ATOM 695 C C . SER A 1 89 ? -2.68 -19.859 -7.176 1 90.25 89 SER A C 1
ATOM 697 O O . SER A 1 89 ? -3.623 -19.062 -7.23 1 90.25 89 SER A O 1
ATOM 699 N N . ARG A 1 90 ? -2.582 -20.953 -6.34 1 95.88 90 ARG A N 1
ATOM 700 C CA . ARG A 1 90 ? -3.438 -21.094 -5.168 1 95.88 90 ARG A CA 1
ATOM 701 C C . ARG A 1 90 ? -2.621 -21.016 -3.883 1 95.88 90 ARG A C 1
ATOM 703 O O . ARG A 1 90 ? -1.662 -21.781 -3.709 1 95.88 90 ARG A O 1
ATOM 710 N N . HIS A 1 91 ? -3.062 -20.094 -3.035 1 97.38 91 HIS A N 1
ATOM 711 C CA . HIS A 1 91 ? -2.246 -19.938 -1.838 1 97.38 91 HIS A CA 1
ATOM 712 C C . HIS A 1 91 ? -3.092 -19.469 -0.656 1 97.38 91 HIS A C 1
ATOM 714 O O . HIS A 1 91 ? -4.199 -18.953 -0.842 1 97.38 91 HIS A O 1
ATOM 720 N N . ARG A 1 92 ? -2.553 -19.734 0.551 1 97.12 92 ARG A N 1
ATOM 721 C CA . ARG A 1 92 ? -3.096 -19.266 1.82 1 97.12 92 ARG A CA 1
ATOM 722 C C . ARG A 1 92 ? -2.23 -18.156 2.41 1 97.12 92 ARG A C 1
ATOM 724 O O . ARG A 1 92 ? -1.005 -18.281 2.467 1 97.12 92 ARG A O 1
ATOM 731 N N . HIS A 1 93 ? -2.928 -17.109 2.832 1 97.06 93 HIS A N 1
ATOM 732 C CA . HIS A 1 93 ? -2.203 -15.969 3.369 1 97.06 93 HIS A CA 1
ATOM 733 C C . HIS A 1 93 ? -1.956 -16.125 4.867 1 97.06 93 HIS A C 1
ATOM 735 O O . HIS A 1 93 ? -2.879 -16.438 5.625 1 97.06 93 HIS A O 1
ATOM 741 N N . THR A 1 94 ? -0.681 -15.805 5.344 1 95.38 94 THR A N 1
ATOM 742 C CA . THR A 1 94 ? -0.386 -15.766 6.773 1 95.38 94 THR A CA 1
ATOM 743 C C . THR A 1 94 ? -0.612 -14.367 7.336 1 95.38 94 THR A C 1
ATOM 745 O O . THR A 1 94 ? -0.721 -14.195 8.555 1 95.38 94 THR A O 1
ATOM 748 N N . GLY A 1 95 ? -0.596 -13.336 6.547 1 96.31 95 GLY A N 1
ATOM 749 C CA . GLY A 1 95 ? -0.899 -11.953 6.871 1 96.31 95 GLY A CA 1
ATOM 750 C C . GLY A 1 95 ? -1.723 -11.258 5.805 1 96.31 95 GLY A C 1
ATOM 751 O O . GLY A 1 95 ? -2.029 -11.844 4.766 1 96.31 95 GLY A O 1
ATOM 752 N N . PRO A 1 96 ? -2.125 -10.023 6.098 1 97.56 96 PRO A N 1
ATOM 753 C CA . PRO A 1 96 ? -2.947 -9.305 5.125 1 97.56 96 PRO A CA 1
ATOM 754 C C . PRO A 1 96 ? -2.172 -8.922 3.867 1 97.56 96 PRO A C 1
ATOM 756 O O . PRO A 1 96 ? -0.947 -8.781 3.912 1 97.56 96 PRO A O 1
ATOM 759 N N . VAL A 1 97 ? -2.926 -8.766 2.82 1 98.44 97 VAL A N 1
ATOM 760 C CA . VAL A 1 97 ? -2.381 -8.328 1.538 1 98.44 97 VAL A CA 1
ATOM 761 C C . VAL A 1 97 ? -3.184 -7.148 1.009 1 98.44 97 VAL A C 1
ATOM 763 O O . VAL A 1 97 ? -4.414 -7.145 1.079 1 98.44 97 VAL A O 1
ATOM 766 N N . HIS A 1 98 ? -2.492 -6.176 0.575 1 98.75 98 HIS A N 1
ATOM 767 C CA . HIS A 1 98 ? -3.094 -5.035 -0.105 1 98.75 98 HIS A CA 1
ATOM 768 C C . HIS A 1 98 ? -2.641 -4.957 -1.559 1 98.75 98 HIS A C 1
ATOM 770 O O . HIS A 1 98 ? -1.469 -5.191 -1.862 1 98.75 98 HIS A O 1
ATOM 776 N N . ALA A 1 99 ? -3.604 -4.582 -2.426 1 98.69 99 ALA A N 1
ATOM 777 C CA . ALA A 1 99 ? -3.303 -4.574 -3.855 1 98.69 99 ALA A CA 1
ATOM 778 C C . ALA A 1 99 ? -3.871 -3.324 -4.523 1 98.69 99 ALA A C 1
ATOM 780 O O . ALA A 1 99 ? -4.984 -2.895 -4.211 1 98.69 99 ALA A O 1
ATOM 781 N N . MET A 1 100 ? -3.105 -2.736 -5.371 1 98.44 100 MET A N 1
ATOM 782 C CA . MET A 1 100 ? -3.539 -1.744 -6.352 1 98.44 100 MET A CA 1
ATOM 783 C C . MET A 1 100 ? -3.307 -2.244 -7.773 1 98.44 100 MET A C 1
ATOM 785 O O . MET A 1 100 ? -2.178 -2.568 -8.141 1 98.44 100 MET A O 1
ATOM 789 N N . VAL A 1 101 ? -4.363 -2.281 -8.578 1 98.25 101 VAL A N 1
ATOM 790 C CA . VAL A 1 101 ? -4.223 -2.791 -9.938 1 98.25 101 VAL A CA 1
ATOM 791 C C . VAL A 1 101 ? -3.744 -1.674 -10.859 1 98.25 101 VAL A C 1
ATOM 793 O O . VAL A 1 101 ? -4.445 -0.679 -11.055 1 98.25 101 VAL A O 1
ATOM 796 N N . LEU A 1 102 ? -2.57 -1.9 -11.469 1 97.5 102 LEU A N 1
ATOM 797 C CA . LEU A 1 102 ? -1.978 -0.866 -12.312 1 97.5 102 LEU A CA 1
ATOM 798 C C . LEU A 1 102 ? -2.307 -1.107 -13.781 1 97.5 102 LEU A C 1
ATOM 800 O O . LEU A 1 102 ? -2.385 -0.16 -14.57 1 97.5 102 LEU A O 1
ATOM 804 N N . LYS A 1 103 ? -2.428 -2.338 -14.133 1 96.44 103 LYS A N 1
ATOM 805 C CA . LYS A 1 103 ? -2.74 -2.742 -15.508 1 96.44 103 LYS A CA 1
ATOM 806 C C . LYS A 1 103 ? -3.551 -4.035 -15.523 1 96.44 103 LYS A C 1
ATOM 808 O O . LYS A 1 103 ? -3.248 -4.973 -14.789 1 96.44 103 LYS A O 1
ATOM 813 N N . GLY A 1 104 ? -4.617 -4.027 -16.422 1 96.88 104 GLY A N 1
ATOM 814 C CA . GLY A 1 104 ? -5.406 -5.238 -16.594 1 96.88 104 GLY A CA 1
ATOM 815 C C . GLY A 1 104 ? -6.383 -5.48 -15.453 1 96.88 104 GLY A C 1
ATOM 816 O O . GLY A 1 104 ? -6.945 -4.535 -14.898 1 96.88 104 GLY A O 1
ATOM 817 N N . ARG A 1 105 ? -6.703 -6.797 -15.281 1 97.88 105 ARG A N 1
ATOM 818 C CA . ARG A 1 105 ? -7.621 -7.23 -14.234 1 97.88 105 ARG A CA 1
ATOM 819 C C . ARG A 1 105 ? -7.383 -8.688 -13.859 1 97.88 105 ARG A C 1
ATOM 821 O O . ARG A 1 105 ? -6.742 -9.43 -14.609 1 97.88 105 ARG A O 1
ATOM 828 N N . TRP A 1 106 ? -7.809 -9.031 -12.719 1 97.44 106 TRP A N 1
ATOM 829 C CA . TRP A 1 106 ? -7.742 -10.391 -12.203 1 97.44 106 TRP A CA 1
ATOM 830 C C . TRP A 1 106 ? -8.852 -10.641 -11.18 1 97.44 106 TRP A C 1
ATOM 832 O O . TRP A 1 106 ? -9.531 -9.711 -10.75 1 97.44 106 TRP A O 1
ATO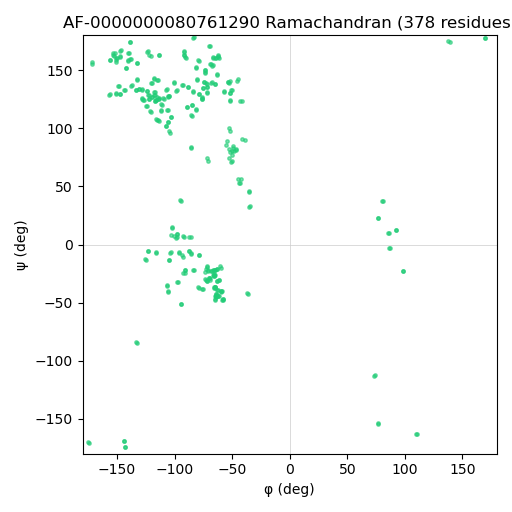M 842 N N . TYR A 1 107 ? -9.086 -11.914 -10.922 1 97.38 107 TYR A N 1
ATOM 843 C CA . TYR A 1 107 ? -10.008 -12.289 -9.859 1 97.38 107 TYR A CA 1
ATOM 844 C C . TYR A 1 107 ? -9.586 -13.594 -9.195 1 97.38 107 TYR A C 1
ATOM 846 O O . TYR A 1 107 ? -8.625 -14.234 -9.641 1 97.38 107 TYR A O 1
ATOM 854 N N . TYR A 1 108 ? -10.211 -13.852 -8.055 1 97.44 108 TYR A N 1
ATOM 855 C CA . TYR A 1 108 ? -10.047 -15.141 -7.395 1 97.44 108 TYR A CA 1
ATOM 856 C C . TYR A 1 108 ? -11.242 -16.047 -7.68 1 97.44 108 TYR A C 1
ATOM 858 O O . TYR A 1 108 ? -12.391 -15.609 -7.629 1 97.44 108 TYR A O 1
ATOM 866 N N . LEU A 1 109 ? -10.922 -17.312 -7.91 1 96.31 109 LEU A N 1
ATOM 867 C CA . LEU A 1 109 ? -11.977 -18.266 -8.258 1 96.31 109 LEU A CA 1
ATOM 868 C C . LEU A 1 109 ? -12.977 -18.422 -7.117 1 96.31 109 LEU A C 1
ATOM 870 O O . LEU A 1 109 ? -14.117 -18.812 -7.336 1 96.31 109 LEU A O 1
ATOM 874 N N . GLU A 1 110 ? -12.602 -18.094 -5.938 1 96.31 110 GLU A N 1
ATOM 875 C CA . GLU A 1 110 ? -13.422 -18.266 -4.742 1 96.31 110 GLU A CA 1
ATOM 876 C C . GLU A 1 110 ? -14.328 -17.062 -4.512 1 96.31 110 GLU A C 1
ATOM 878 O O . GLU A 1 110 ? -15.125 -17.031 -3.572 1 96.31 110 GLU A O 1
ATOM 883 N N . HIS A 1 111 ? -14.18 -15.992 -5.336 1 96.38 111 HIS A N 1
ATOM 884 C CA . HIS A 1 111 ? -14.938 -14.766 -5.129 1 96.38 111 HIS A CA 1
ATOM 885 C C . HIS A 1 111 ? -15.727 -14.391 -6.379 1 96.38 111 HIS A C 1
ATOM 887 O O . HIS A 1 111 ? -15.414 -14.852 -7.477 1 96.38 111 HIS A O 1
ATOM 893 N N . ASP A 1 112 ? -16.688 -13.438 -6.176 1 95.69 112 ASP A N 1
ATOM 894 C CA . ASP A 1 112 ? -17.5 -12.961 -7.285 1 95.69 112 ASP A CA 1
ATOM 895 C C . ASP A 1 112 ? -17.031 -11.586 -7.762 1 95.69 112 ASP A C 1
ATOM 897 O O . ASP A 1 112 ? -17.484 -11.094 -8.805 1 95.69 112 ASP A O 1
ATOM 901 N N . TRP A 1 113 ? -16.156 -11.062 -7.074 1 95.62 113 TRP A N 1
ATOM 902 C CA . TRP A 1 113 ? -15.68 -9.742 -7.469 1 95.62 113 TRP A CA 1
ATOM 903 C C . TRP A 1 113 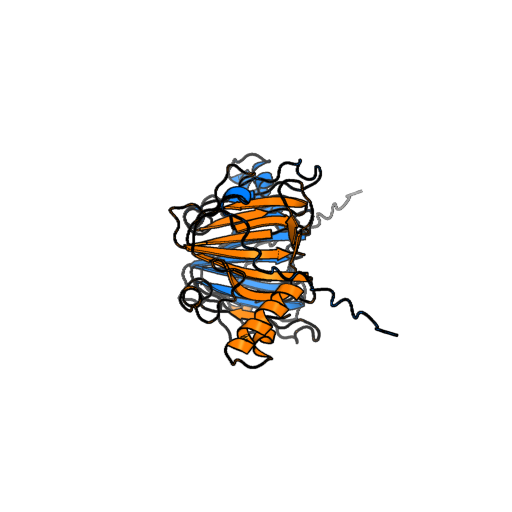? -14.484 -9.859 -8.414 1 95.62 113 TRP A C 1
ATOM 905 O O . TRP A 1 113 ? -13.852 -10.914 -8.5 1 95.62 113 TRP A O 1
ATOM 915 N N . VAL A 1 114 ? -14.211 -8.742 -9.148 1 97.31 114 VAL A N 1
ATOM 916 C CA . VAL A 1 114 ? -13.078 -8.617 -10.047 1 97.31 114 VAL A CA 1
ATOM 917 C C . VAL A 1 114 ? -12.227 -7.41 -9.641 1 97.31 114 VAL A C 1
ATOM 919 O O . VAL A 1 114 ? -12.758 -6.328 -9.383 1 97.31 114 VAL A O 1
ATOM 922 N N . ALA A 1 115 ? -10.984 -7.625 -9.484 1 98 115 ALA A N 1
ATOM 923 C CA . ALA A 1 115 ? -10.047 -6.527 -9.305 1 98 115 ALA A CA 1
ATOM 924 C C . ALA A 1 115 ? -9.664 -5.906 -10.648 1 98 115 ALA A C 1
ATOM 926 O O . ALA A 1 115 ? -8.977 -6.535 -11.453 1 98 115 ALA A O 1
ATOM 927 N N . GLU A 1 116 ? -10.031 -4.656 -10.805 1 97.5 116 GLU A N 1
ATOM 928 C CA . GLU A 1 116 ? -9.852 -4.004 -12.094 1 97.5 116 GLU A CA 1
ATOM 929 C C . GLU A 1 116 ? -8.812 -2.889 -12.008 1 97.5 116 GLU A C 1
ATOM 931 O O . GLU A 1 116 ? -8.516 -2.389 -10.922 1 97.5 116 GLU A O 1
ATOM 936 N N . GLN A 1 117 ? -8.352 -2.52 -13.219 1 97.5 117 GLN A N 1
ATOM 937 C CA . GLN A 1 117 ? -7.367 -1.444 -13.305 1 97.5 117 GLN A CA 1
ATOM 938 C C . GLN A 1 117 ? -7.84 -0.207 -12.547 1 97.5 117 GLN A C 1
ATOM 940 O O . GLN A 1 117 ? -8.984 0.225 -12.711 1 97.5 117 GLN A O 1
ATOM 945 N N . GLY A 1 118 ? -6.926 0.262 -11.727 1 97 118 GLY A N 1
ATOM 946 C CA . GLY A 1 118 ? -7.258 1.431 -10.93 1 97 118 GLY A CA 1
ATOM 947 C C . GLY A 1 118 ? -7.949 1.085 -9.625 1 97 118 GLY A C 1
ATOM 948 O O . GLY A 1 118 ? -8.234 1.969 -8.812 1 97 118 GLY A O 1
ATOM 949 N N . GLY A 1 119 ? -8.227 -0.206 -9.398 1 97.81 119 GLY A N 1
ATOM 950 C CA . GLY A 1 119 ? -8.922 -0.638 -8.188 1 97.81 119 GLY A CA 1
ATOM 951 C C . GLY A 1 119 ? -7.977 -1.009 -7.062 1 97.81 119 GLY A C 1
ATOM 952 O O . GLY A 1 119 ? -6.762 -1.101 -7.262 1 97.81 119 GLY A O 1
ATOM 953 N N . TYR A 1 120 ? -8.523 -1.139 -5.867 1 98.44 120 TYR A N 1
ATOM 954 C CA . TYR A 1 120 ? -7.859 -1.563 -4.637 1 98.44 120 TYR A CA 1
ATOM 955 C C . TYR A 1 120 ? -8.508 -2.822 -4.074 1 98.44 120 TYR A C 1
ATOM 957 O O . TYR A 1 120 ? -9.734 -2.953 -4.086 1 98.44 120 TYR A O 1
ATOM 965 N N . ALA A 1 121 ? -7.684 -3.766 -3.588 1 98.5 121 ALA A N 1
ATOM 966 C CA . ALA A 1 121 ? -8.188 -4.973 -2.936 1 98.5 121 ALA A CA 1
ATOM 967 C C . ALA A 1 121 ? -7.449 -5.234 -1.624 1 98.5 121 ALA A C 1
ATOM 969 O O . ALA A 1 121 ? -6.246 -4.988 -1.521 1 98.5 121 ALA A O 1
ATOM 970 N N . PHE A 1 122 ? -8.156 -5.676 -0.662 1 98.5 122 PHE A N 1
ATOM 971 C CA . PHE A 1 122 ? -7.641 -6.16 0.613 1 98.5 122 PHE A CA 1
ATOM 972 C C . PHE A 1 122 ? -7.945 -7.641 0.793 1 98.5 122 PHE A C 1
ATOM 974 O O . PHE A 1 122 ? -9.094 -8.062 0.674 1 98.5 122 PHE A O 1
ATOM 981 N N . GLU A 1 123 ? -6.941 -8.445 1.019 1 97.25 123 GLU A N 1
ATOM 982 C CA . GLU A 1 123 ? -7.039 -9.867 1.342 1 97.25 123 GLU A CA 1
ATOM 983 C C . GLU A 1 123 ? -6.625 -10.133 2.785 1 97.25 123 GLU A C 1
ATOM 985 O O . GLU A 1 123 ? -5.473 -9.898 3.16 1 97.25 123 GLU A O 1
ATOM 990 N N . PRO A 1 124 ? -7.477 -10.664 3.584 1 96.62 124 PRO A N 1
ATOM 991 C CA . PRO A 1 124 ? -7.156 -10.836 5 1 96.62 124 PRO A CA 1
ATOM 992 C C . PRO A 1 124 ? -6.266 -12.047 5.262 1 96.62 124 PRO A C 1
ATOM 994 O O . PRO A 1 124 ? -6.227 -12.977 4.445 1 96.62 124 PRO A O 1
ATOM 997 N N . ALA A 1 125 ? -5.574 -11.992 6.422 1 95.69 125 ALA A N 1
ATOM 998 C CA . ALA A 1 125 ? -4.91 -13.195 6.918 1 95.69 125 ALA A CA 1
ATOM 999 C C . ALA A 1 125 ? -5.887 -14.367 7.008 1 95.69 125 ALA A C 1
ATOM 1001 O O . ALA A 1 125 ? -7.043 -14.188 7.398 1 95.69 125 ALA A O 1
ATOM 1002 N N . GLY A 1 126 ? -5.371 -15.555 6.621 1 95.25 126 GLY A N 1
ATOM 1003 C CA . GLY A 1 126 ? -6.184 -16.75 6.75 1 95.25 126 GLY A CA 1
ATOM 1004 C C . GLY A 1 126 ? -6.875 -17.156 5.461 1 95.25 126 GLY A C 1
ATOM 1005 O O . GLY A 1 126 ? -7.297 -18.297 5.305 1 95.25 126 GLY A O 1
ATOM 1006 N N . GLU A 1 127 ? -7.066 -16.25 4.562 1 96.69 127 GLU A N 1
ATOM 1007 C CA . GLU A 1 127 ? -7.805 -16.547 3.338 1 96.69 127 GLU A CA 1
ATOM 1008 C C . GLU A 1 127 ? -6.98 -17.422 2.4 1 96.69 127 GLU A C 1
ATOM 1010 O O . GLU A 1 127 ? -5.773 -17.219 2.254 1 96.69 127 GLU A O 1
ATOM 1015 N N . THR A 1 128 ? -7.621 -18.359 1.803 1 97.38 128 THR A N 1
ATOM 1016 C CA . THR A 1 128 ? -7.074 -19.188 0.733 1 97.38 128 THR A CA 1
ATOM 1017 C C . THR A 1 128 ? -7.828 -18.938 -0.573 1 97.38 128 THR A C 1
ATOM 1019 O O . THR A 1 128 ? -9.055 -19 -0.605 1 97.38 128 THR A O 1
ATOM 1022 N N . HIS A 1 129 ? -7.074 -18.625 -1.601 1 97.62 129 HIS A N 1
ATOM 1023 C CA . HIS A 1 129 ? -7.754 -18.344 -2.859 1 97.62 129 HIS A CA 1
ATOM 1024 C C . HIS A 1 129 ? -6.852 -18.641 -4.051 1 97.62 129 HIS A C 1
ATOM 1026 O O . HIS A 1 129 ? -5.652 -18.875 -3.883 1 97.62 129 HIS A O 1
ATOM 1032 N N . THR A 1 130 ? -7.5 -18.719 -5.219 1 97.19 130 THR A N 1
ATOM 1033 C CA . THR A 1 130 ? -6.879 -19.094 -6.484 1 97.19 130 THR A CA 1
ATOM 1034 C C . THR A 1 130 ? -6.918 -17.938 -7.473 1 97.19 130 THR A C 1
ATOM 1036 O O . THR A 1 130 ? -7.973 -17.625 -8.039 1 97.19 130 THR A O 1
ATOM 1039 N N . LEU A 1 131 ? -5.789 -17.328 -7.719 1 96.88 131 LEU A N 1
ATOM 1040 C CA . LEU A 1 131 ? -5.727 -16.172 -8.594 1 96.88 131 LEU A CA 1
ATOM 1041 C C . LEU A 1 131 ? -5.848 -16.578 -10.055 1 96.88 131 LEU A C 1
ATOM 1043 O O . LEU A 1 131 ? -5.199 -17.516 -10.5 1 96.88 131 LEU A O 1
ATOM 1047 N N . PHE A 1 132 ? -6.676 -15.828 -10.75 1 96.5 132 PHE A N 1
ATOM 1048 C CA . PHE A 1 132 ? -6.949 -16.094 -12.156 1 96.5 132 PHE A CA 1
ATOM 1049 C C . PHE A 1 132 ? -6.883 -14.812 -12.977 1 96.5 132 PHE A C 1
ATOM 1051 O O . PHE A 1 132 ? -7.418 -13.781 -12.57 1 96.5 132 PHE A O 1
ATOM 1058 N N . VAL A 1 133 ? -6.188 -14.844 -14.109 1 96.62 133 VAL A N 1
ATOM 1059 C CA . VAL A 1 133 ? -6.172 -13.758 -15.078 1 96.62 133 VAL A CA 1
ATOM 1060 C C . VAL A 1 133 ? -6.996 -14.141 -16.297 1 96.62 133 VAL A C 1
ATOM 1062 O O . VAL A 1 133 ? -6.734 -15.172 -16.938 1 96.62 133 VAL A O 1
ATOM 1065 N N . PRO A 1 134 ? -7.895 -13.305 -16.641 1 96.06 134 PRO A N 1
ATOM 1066 C CA . PRO A 1 134 ? -8.781 -13.641 -17.766 1 96.06 134 PRO A CA 1
ATOM 1067 C C . PRO A 1 134 ? -8.031 -13.766 -19.094 1 96.06 134 PRO A C 1
ATOM 1069 O O . PRO A 1 134 ? -6.992 -13.125 -19.281 1 96.06 134 PRO A O 1
ATOM 1072 N N . GLU A 1 135 ? -8.664 -14.445 -20.031 1 93.25 135 GLU A N 1
ATOM 1073 C CA . GLU A 1 135 ? -8.039 -14.75 -21.328 1 93.25 135 GLU A CA 1
ATOM 1074 C C . GLU A 1 135 ? -7.863 -13.484 -22.156 1 93.25 135 GLU A C 1
ATOM 1076 O O . GLU A 1 135 ? -6.941 -13.398 -22.969 1 93.25 135 GLU A O 1
ATOM 1081 N N . ASP A 1 136 ? -8.711 -12.578 -21.969 1 95.81 136 ASP A N 1
ATOM 1082 C CA . ASP A 1 136 ? -8.672 -11.383 -22.812 1 95.81 136 ASP A CA 1
ATOM 1083 C C . ASP A 1 136 ? -7.699 -10.344 -22.234 1 95.81 136 ASP A C 1
ATOM 1085 O O . ASP A 1 136 ? -7.625 -9.219 -22.734 1 95.81 136 ASP A O 1
ATOM 1089 N N . VAL A 1 137 ? -6.992 -10.695 -21.234 1 96.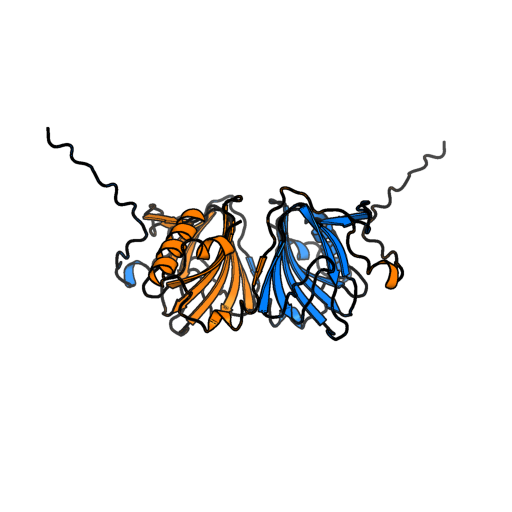38 137 VAL A N 1
ATOM 1090 C CA . VAL A 1 137 ? -6.004 -9.812 -20.625 1 96.38 137 VAL A CA 1
ATOM 1091 C C . VAL A 1 137 ? -4.598 -10.266 -21 1 96.38 137 VAL A C 1
ATOM 1093 O O . VAL A 1 137 ? -4.094 -11.25 -20.453 1 96.38 137 VAL A O 1
ATOM 1096 N N . PRO A 1 138 ? -3.939 -9.57 -21.875 1 94.75 138 PRO A N 1
ATOM 1097 C CA . PRO A 1 138 ? -2.611 -10.016 -22.312 1 94.75 138 PRO A CA 1
ATOM 1098 C C . PRO A 1 138 ? -1.538 -9.789 -21.25 1 94.75 138 PRO A C 1
ATOM 1100 O O . PRO A 1 138 ? -0.521 -10.484 -21.234 1 94.75 138 PRO A O 1
ATOM 1103 N N . GLU A 1 139 ? -1.744 -8.727 -20.422 1 96.19 139 GLU A N 1
ATOM 1104 C CA . GLU A 1 139 ? -0.797 -8.391 -19.375 1 96.19 139 GLU A CA 1
ATOM 1105 C C . GLU A 1 139 ? -1.51 -7.793 -18.156 1 96.19 139 GLU A C 1
ATOM 1107 O O . GLU A 1 139 ? -2.361 -6.914 -18.312 1 96.19 139 GLU A O 1
ATOM 1112 N N . MET A 1 140 ? -1.212 -8.328 -17.062 1 97.56 140 MET A N 1
ATOM 1113 C CA . MET A 1 140 ? -1.714 -7.832 -15.781 1 97.56 140 MET A CA 1
ATOM 1114 C C . MET A 1 140 ? -0.564 -7.402 -14.875 1 97.56 140 MET A C 1
ATOM 1116 O O . MET A 1 140 ? 0.424 -8.125 -14.734 1 97.56 140 MET A O 1
ATOM 1120 N N . ILE A 1 141 ? -0.577 -6.152 -14.328 1 97.75 141 ILE A N 1
ATOM 1121 C CA . ILE A 1 141 ? 0.402 -5.676 -13.359 1 97.75 141 ILE A CA 1
ATOM 1122 C C . ILE A 1 141 ? -0.316 -5.125 -12.125 1 97.75 141 ILE A C 1
ATOM 1124 O O . ILE A 1 141 ? -1.183 -4.254 -12.242 1 97.75 141 ILE A O 1
ATOM 1128 N N . THR A 1 142 ? 0.05 -5.676 -11.008 1 98.38 142 THR A N 1
ATOM 1129 C CA . THR A 1 142 ? -0.546 -5.242 -9.742 1 98.38 142 THR A CA 1
ATOM 1130 C C . THR A 1 142 ? 0.534 -4.965 -8.703 1 98.38 142 THR A C 1
ATOM 1132 O O . THR A 1 142 ? 1.495 -5.73 -8.578 1 98.38 142 THR A O 1
ATOM 1135 N N . TRP A 1 143 ? 0.401 -3.809 -8.008 1 98.62 143 TRP A N 1
ATOM 1136 C CA . TRP A 1 143 ? 1.177 -3.518 -6.809 1 98.62 143 TRP A CA 1
ATOM 1137 C C . TRP A 1 143 ? 0.635 -4.289 -5.609 1 98.62 143 TRP A C 1
ATOM 1139 O O . TRP A 1 143 ? -0.558 -4.215 -5.305 1 98.62 143 TRP A O 1
ATOM 1149 N N . PHE A 1 144 ? 1.528 -5.074 -4.918 1 98.69 144 PHE A N 1
ATOM 1150 C CA . PHE A 1 144 ? 1.12 -5.848 -3.754 1 98.69 144 PHE A CA 1
ATOM 1151 C C . PHE A 1 144 ? 1.969 -5.488 -2.539 1 98.69 144 PHE A C 1
ATOM 1153 O O . PHE A 1 144 ? 3.193 -5.398 -2.637 1 98.69 144 PHE A O 1
ATOM 1160 N N . HIS A 1 145 ? 1.329 -5.254 -1.448 1 98.75 145 HIS A N 1
ATOM 1161 C CA . HIS A 1 145 ? 1.916 -5.297 -0.113 1 98.75 145 HIS A CA 1
ATOM 1162 C C . HIS A 1 145 ? 1.533 -6.582 0.616 1 98.75 145 HIS A C 1
ATOM 1164 O O . HIS A 1 145 ? 0.384 -6.746 1.029 1 98.75 145 HIS A O 1
ATOM 1170 N N . VAL A 1 146 ? 2.49 -7.457 0.795 1 98.44 146 VAL A N 1
ATOM 1171 C CA . VAL A 1 146 ? 2.227 -8.773 1.37 1 98.44 146 VAL A CA 1
ATOM 1172 C C . VAL A 1 146 ? 2.873 -8.867 2.75 1 98.44 146 VAL A C 1
ATOM 1174 O O . VAL A 1 146 ? 4.098 -8.812 2.873 1 98.44 146 VAL A O 1
ATOM 1177 N N . THR A 1 147 ? 2.096 -9 3.756 1 97.69 147 THR A N 1
ATOM 1178 C CA . THR A 1 147 ? 2.592 -9.195 5.113 1 97.69 147 THR A CA 1
ATOM 1179 C C . THR A 1 147 ? 2.682 -10.688 5.441 1 97.69 147 THR A C 1
ATOM 1181 O O . THR A 1 147 ? 1.748 -11.445 5.168 1 97.69 147 THR A O 1
ATOM 1184 N N . GLY A 1 148 ? 3.805 -11.031 6.094 1 95.5 148 GLY A N 1
ATOM 1185 C CA . GLY A 1 148 ? 4.055 -12.453 6.305 1 95.5 148 GLY A CA 1
ATOM 1186 C C . GLY A 1 148 ? 4.48 -13.18 5.043 1 95.5 148 GLY A C 1
ATOM 1187 O O . GLY A 1 148 ? 5.543 -12.898 4.488 1 95.5 148 GLY A O 1
ATOM 1188 N N . GLY A 1 149 ? 3.602 -14.102 4.559 1 94.06 149 GLY A N 1
ATOM 1189 C CA . GLY A 1 149 ? 3.861 -14.883 3.361 1 94.06 149 GLY A CA 1
ATOM 1190 C C . GLY A 1 149 ? 2.688 -15.75 2.949 1 94.06 149 GLY A C 1
ATOM 1191 O O . GLY A 1 149 ? 1.555 -15.516 3.373 1 94.06 149 GLY A O 1
ATOM 1192 N N . TYR A 1 150 ? 3.039 -16.578 1.979 1 95.38 150 TYR A N 1
ATOM 1193 C CA . TYR A 1 150 ? 2.055 -17.5 1.419 1 95.38 150 TYR A CA 1
ATOM 1194 C C . TYR A 1 150 ? 2.473 -18.953 1.644 1 95.38 150 TYR A C 1
ATOM 1196 O O . TYR A 1 150 ? 3.662 -19.266 1.593 1 95.38 150 TYR A O 1
ATOM 1204 N N . THR A 1 151 ? 1.488 -19.766 1.909 1 96.44 151 THR A N 1
ATOM 1205 C CA . THR A 1 151 ? 1.64 -21.203 1.685 1 96.44 151 THR A CA 1
ATOM 1206 C C . THR A 1 151 ? 0.865 -21.641 0.445 1 96.44 151 THR A C 1
ATOM 1208 O O . THR A 1 151 ? -0.353 -21.453 0.372 1 96.44 151 THR A O 1
ATOM 1211 N N . TYR A 1 152 ? 1.591 -22.094 -0.52 1 95.81 152 TYR A N 1
ATOM 1212 C CA . TYR A 1 152 ? 0.916 -22.672 -1.673 1 95.81 152 TYR A CA 1
ATOM 1213 C C . TYR A 1 152 ? 0.23 -23.984 -1.299 1 95.81 152 TYR A C 1
ATOM 1215 O O . TYR A 1 152 ? 0.791 -24.797 -0.56 1 95.81 152 TYR A O 1
ATOM 1223 N N . VAL A 1 153 ? -0.992 -24.156 -1.848 1 95.56 153 VAL A N 1
ATOM 1224 C CA . VAL A 1 153 ? -1.736 -25.344 -1.475 1 95.56 153 VAL A CA 1
ATOM 1225 C C . VAL A 1 153 ? -2.459 -25.906 -2.697 1 95.56 153 VAL A C 1
ATOM 1227 O O . VAL A 1 153 ? -2.672 -25.203 -3.682 1 95.56 153 VAL A O 1
ATOM 1230 N N . ASP A 1 154 ? -2.744 -27.125 -2.588 1 94.56 154 ASP A N 1
ATOM 1231 C CA . ASP A 1 154 ? -3.66 -27.672 -3.578 1 94.56 154 ASP A CA 1
ATOM 1232 C C . ASP A 1 154 ? -5.113 -27.406 -3.195 1 94.56 154 ASP A C 1
ATOM 1234 O O . ASP A 1 154 ? -5.383 -26.75 -2.188 1 94.56 154 ASP A O 1
ATOM 1238 N N . PRO A 1 155 ? -6.09 -27.844 -4.07 1 95.62 155 PRO A N 1
ATOM 1239 C CA . PRO A 1 155 ? -7.492 -27.5 -3.799 1 95.62 155 PRO A CA 1
ATOM 1240 C C . PRO A 1 155 ? -7.98 -28.062 -2.465 1 95.62 155 PRO A C 1
ATOM 1242 O O . PRO A 1 155 ? -8.984 -27.594 -1.922 1 95.62 155 PRO A O 1
ATOM 1245 N N . GLU A 1 156 ? -7.246 -29.094 -1.896 1 94.75 156 GLU A N 1
ATOM 1246 C CA . GLU A 1 156 ? -7.637 -29.703 -0.631 1 94.75 156 GLU A CA 1
ATOM 1247 C C . GLU A 1 156 ? -6.836 -29.125 0.533 1 94.75 156 GLU A C 1
ATOM 1249 O O . GLU A 1 156 ? -6.906 -29.641 1.653 1 94.75 156 GLU A O 1
ATOM 1254 N N . GLY A 1 157 ? -6.051 -28.141 0.267 1 94.25 157 GLY A N 1
ATOM 1255 C CA . GLY A 1 157 ? -5.359 -27.438 1.324 1 94.25 157 GLY A CA 1
ATOM 1256 C C . GLY A 1 157 ? -4.043 -28.078 1.719 1 94.25 157 GLY A C 1
ATOM 1257 O O . GLY A 1 157 ? -3.453 -27.719 2.742 1 94.25 157 GLY A O 1
ATOM 1258 N N . VAL A 1 158 ? -3.609 -29.031 0.947 1 94.38 158 VAL A N 1
ATOM 1259 C CA . VAL A 1 158 ? -2.324 -29.656 1.232 1 94.38 158 VAL A CA 1
ATOM 1260 C C . VAL A 1 158 ? -1.189 -28.734 0.801 1 94.38 158 VAL A C 1
ATOM 1262 O O . VAL A 1 158 ? -1.126 -28.312 -0.359 1 94.38 158 VAL A O 1
ATOM 1265 N N . ALA A 1 159 ? -0.291 -28.469 1.718 1 94.94 159 ALA A N 1
ATOM 1266 C CA . ALA A 1 159 ? 0.809 -27.531 1.473 1 94.94 159 ALA A CA 1
ATOM 1267 C C . ALA A 1 159 ? 1.745 -28.062 0.391 1 94.94 159 ALA A C 1
ATOM 1269 O O . ALA A 1 159 ? 2.098 -29.25 0.393 1 94.94 159 ALA A O 1
ATOM 1270 N N . GLN A 1 160 ? 2.143 -27.172 -0.472 1 95 160 GLN A N 1
ATOM 1271 C CA . GLN A 1 160 ? 3.002 -27.547 -1.588 1 95 160 GLN A CA 1
ATOM 1272 C C . GLN A 1 160 ? 4.27 -26.703 -1.62 1 95 160 GLN A C 1
ATOM 1274 O O . GLN A 1 160 ? 5.203 -26.984 -2.371 1 95 160 GLN A O 1
ATOM 1279 N N . GLY A 1 161 ? 4.316 -25.625 -0.875 1 94.81 161 GLY A N 1
ATOM 1280 C CA . GLY A 1 161 ? 5.426 -24.688 -0.849 1 94.81 161 GLY A CA 1
ATOM 1281 C C . GLY A 1 161 ? 5.113 -23.406 -0.096 1 94.81 161 GLY A C 1
ATOM 1282 O O . GLY A 1 161 ? 4.047 -23.281 0.513 1 94.81 161 GLY A O 1
ATOM 1283 N N . TYR A 1 162 ? 6.062 -22.562 0 1 95.81 162 TYR A N 1
ATOM 1284 C CA . TYR A 1 162 ? 5.832 -21.312 0.698 1 95.81 162 TYR A CA 1
ATOM 1285 C C . TYR A 1 162 ? 6.656 -20.188 0.08 1 95.81 162 TYR A C 1
ATOM 1287 O O . TYR A 1 162 ? 7.594 -20.438 -0.678 1 95.81 162 TYR A O 1
ATOM 1295 N N . GLU A 1 163 ? 6.258 -19.016 0.373 1 96.5 163 GLU A N 1
ATOM 1296 C CA . GLU A 1 163 ? 6.953 -17.797 -0.029 1 96.5 163 GLU A CA 1
ATOM 1297 C C . GLU A 1 163 ? 6.871 -16.719 1.062 1 96.5 163 GLU A C 1
ATOM 1299 O O . GLU A 1 163 ? 5.84 -16.578 1.715 1 96.5 163 GLU A O 1
ATOM 1304 N N . ASP A 1 164 ? 7.965 -16.125 1.36 1 97 164 ASP A N 1
ATOM 1305 C CA . ASP A 1 164 ? 8.047 -14.977 2.254 1 97 164 ASP A CA 1
ATOM 1306 C C . ASP A 1 164 ? 9.102 -13.977 1.774 1 97 164 ASP A C 1
ATOM 1308 O O . ASP A 1 164 ? 9.617 -14.102 0.663 1 97 164 ASP A O 1
ATOM 1312 N N . VAL A 1 165 ? 9.336 -12.977 2.576 1 98.31 165 VAL A N 1
ATOM 1313 C CA . VAL A 1 165 ? 10.242 -11.906 2.15 1 98.31 165 VAL A CA 1
ATOM 1314 C C . VAL A 1 165 ? 11.633 -12.477 1.903 1 98.31 165 VAL A C 1
ATOM 1316 O O . VAL A 1 165 ? 12.344 -12.031 1.001 1 98.31 165 VAL A O 1
ATOM 1319 N N . PHE A 1 166 ? 12.023 -13.484 2.576 1 96.56 166 PHE A N 1
ATOM 1320 C CA . PHE A 1 166 ? 13.375 -14.016 2.453 1 96.56 166 PHE A CA 1
ATOM 1321 C C . PHE A 1 166 ? 13.508 -14.883 1.203 1 96.56 166 PHE A C 1
ATOM 1323 O O . PHE A 1 166 ? 14.547 -14.867 0.54 1 96.56 166 PHE A O 1
ATOM 1330 N N . THR A 1 167 ? 12.453 -15.641 0.859 1 97.19 167 THR A N 1
ATOM 1331 C CA . THR A 1 167 ? 12.484 -16.359 -0.413 1 97.19 167 THR A CA 1
ATOM 1332 C C . THR A 1 167 ? 12.5 -15.375 -1.582 1 97.19 167 THR A C 1
ATOM 1334 O O . THR A 1 167 ? 13.148 -15.625 -2.602 1 97.19 167 THR A O 1
ATOM 1337 N N . LYS A 1 168 ? 11.789 -14.281 -1.444 1 97.81 168 LYS A N 1
ATOM 1338 C CA . LYS A 1 168 ? 11.773 -13.25 -2.48 1 97.81 168 LYS A CA 1
ATOM 1339 C C . LYS A 1 168 ? 13.156 -12.625 -2.645 1 97.81 168 LYS A C 1
ATOM 1341 O O . LYS A 1 168 ? 13.625 -12.422 -3.77 1 97.81 168 LYS A O 1
ATOM 1346 N N . ILE A 1 169 ? 13.773 -12.312 -1.533 1 97.5 169 ILE A N 1
ATOM 1347 C CA . ILE A 1 169 ? 15.109 -11.734 -1.562 1 97.5 169 ILE A CA 1
ATOM 1348 C C . ILE A 1 169 ? 16.062 -12.68 -2.281 1 97.5 169 ILE A C 1
ATOM 1350 O O . ILE A 1 169 ? 16.812 -12.266 -3.166 1 97.5 169 ILE A O 1
ATOM 1354 N N . GLU A 1 170 ? 16.031 -13.891 -1.959 1 96.81 170 GLU A N 1
ATOM 1355 C CA . GLU A 1 170 ? 16.938 -14.867 -2.553 1 96.81 170 GLU A CA 1
ATOM 1356 C C . GLU A 1 170 ? 16.688 -15.016 -4.051 1 96.81 170 GLU A C 1
ATOM 1358 O O . GLU A 1 170 ? 17.625 -15.062 -4.844 1 96.81 170 GLU A O 1
ATOM 1363 N N . THR A 1 171 ? 15.43 -15.062 -4.391 1 96.69 171 THR A N 1
ATOM 1364 C CA . THR A 1 171 ? 15.07 -15.195 -5.797 1 96.69 171 THR A CA 1
ATOM 1365 C C . THR A 1 171 ? 15.547 -13.977 -6.59 1 96.69 171 THR A C 1
ATOM 1367 O O . THR A 1 171 ? 16.109 -14.117 -7.676 1 96.69 171 THR A O 1
ATOM 1370 N N . ALA A 1 172 ? 15.344 -12.812 -6.059 1 97.69 172 ALA A N 1
ATOM 1371 C CA . ALA A 1 172 ? 15.773 -11.578 -6.715 1 97.69 172 ALA A CA 1
ATOM 1372 C C . ALA A 1 172 ? 17.297 -11.523 -6.832 1 97.69 172 ALA A C 1
ATOM 1374 O O . ALA A 1 172 ? 17.828 -11.172 -7.891 1 97.69 172 ALA A O 1
ATOM 1375 N N . ARG A 1 173 ? 17.922 -11.883 -5.75 1 96.94 173 ARG A N 1
ATOM 1376 C CA . ARG A 1 173 ? 19.375 -11.875 -5.727 1 96.94 173 ARG A CA 1
ATOM 1377 C C . ARG A 1 173 ? 19.953 -12.773 -6.82 1 96.94 173 ARG A C 1
ATOM 1379 O O . ARG A 1 173 ? 20.844 -12.367 -7.559 1 96.94 173 ARG A O 1
ATOM 1386 N N . LYS A 1 174 ? 19.438 -13.938 -6.938 1 96.25 174 LYS A N 1
ATOM 1387 C CA . LYS A 1 174 ? 19.906 -14.891 -7.945 1 96.25 174 LYS A CA 1
ATOM 1388 C C . LYS A 1 174 ? 19.688 -14.344 -9.359 1 96.25 174 LYS A C 1
ATOM 1390 O O . LYS A 1 174 ? 20.562 -14.438 -10.211 1 96.25 174 LYS A O 1
ATOM 1395 N N . HIS A 1 175 ? 18.547 -13.797 -9.578 1 95.94 175 HIS A N 1
ATOM 1396 C CA . HIS A 1 175 ? 18.219 -13.273 -10.898 1 95.94 175 HIS A CA 1
ATOM 1397 C C . HIS A 1 175 ? 19.125 -12.102 -11.266 1 95.94 175 HIS A C 1
ATOM 1399 O O . HIS A 1 175 ? 19.703 -12.07 -12.359 1 95.94 175 HIS A O 1
ATOM 1405 N N . TYR A 1 176 ? 19.266 -11.195 -10.383 1 96.69 176 TYR A N 1
ATOM 1406 C CA . TYR A 1 176 ? 20.078 -10.016 -10.672 1 96.69 176 TYR A CA 1
ATOM 1407 C C . TYR A 1 176 ? 21.531 -10.391 -10.875 1 96.69 176 TYR A C 1
ATOM 1409 O O . TYR A 1 176 ? 22.219 -9.828 -11.742 1 96.69 176 TYR A O 1
ATOM 1417 N N . ARG A 1 177 ? 22 -11.312 -10.141 1 95.56 177 ARG A N 1
ATOM 1418 C CA . ARG A 1 177 ? 23.344 -11.836 -10.367 1 95.56 177 ARG A CA 1
ATOM 1419 C C . ARG A 1 177 ? 23.469 -12.422 -11.766 1 95.56 177 ARG A C 1
ATOM 1421 O O . ARG A 1 177 ? 24.484 -12.219 -12.438 1 95.56 177 ARG A O 1
ATOM 1428 N N . SER A 1 178 ? 22.5 -13.07 -12.156 1 95.31 178 SER A N 1
ATOM 1429 C CA . SER A 1 178 ? 22.531 -13.703 -13.469 1 95.31 178 SER A CA 1
ATOM 1430 C C . SER A 1 178 ? 22.578 -12.664 -14.586 1 95.31 178 SER A C 1
ATOM 1432 O O . SER A 1 178 ? 23 -12.961 -15.703 1 95.31 178 SER A O 1
ATOM 1434 N N . LEU A 1 179 ? 22.156 -11.461 -14.312 1 94.56 179 LEU A N 1
ATOM 1435 C CA . LEU A 1 179 ? 22.188 -10.375 -15.273 1 94.56 179 LEU A CA 1
ATOM 1436 C C . LEU A 1 179 ? 23.547 -9.672 -15.266 1 94.56 179 LEU A C 1
ATOM 1438 O O . LEU A 1 179 ? 23.781 -8.75 -16.047 1 94.56 179 LEU A O 1
ATOM 1442 N N . GLY A 1 180 ? 24.406 -10.047 -14.281 1 96 180 GLY A N 1
ATOM 1443 C CA . GLY A 1 180 ? 25.719 -9.438 -14.18 1 96 180 GLY A CA 1
ATOM 1444 C C . GLY A 1 180 ? 25.734 -8.234 -13.258 1 96 180 GLY A C 1
ATOM 1445 O O . GLY A 1 180 ? 26.703 -7.477 -13.234 1 96 180 GLY A O 1
ATOM 1446 N N . LEU A 1 181 ? 24.688 -8.062 -12.516 1 95.88 181 LEU A N 1
ATOM 1447 C CA . LEU A 1 181 ? 24.656 -6.973 -11.539 1 95.88 181 LEU A CA 1
ATOM 1448 C C . LEU A 1 181 ? 25.391 -7.363 -10.266 1 95.88 181 LEU A C 1
ATOM 1450 O O . LEU A 1 181 ? 25.531 -8.547 -9.961 1 95.88 181 LEU A O 1
ATOM 1454 N N . PRO A 1 182 ? 25.922 -6.352 -9.586 1 95.69 182 PRO A N 1
ATOM 1455 C CA . PRO A 1 182 ? 26.641 -6.668 -8.352 1 95.69 182 PRO A CA 1
ATOM 1456 C C . PRO A 1 182 ? 25.75 -7.324 -7.301 1 95.69 182 PRO A C 1
ATOM 1458 O O . PRO A 1 182 ? 24.531 -7.121 -7.305 1 95.69 182 PRO A O 1
ATOM 1461 N N . ASP A 1 183 ? 26.359 -7.973 -6.367 1 89.88 183 ASP A N 1
ATOM 1462 C CA . ASP A 1 183 ? 25.641 -8.727 -5.344 1 89.88 183 ASP A CA 1
ATOM 1463 C C . ASP A 1 183 ? 24.812 -7.793 -4.457 1 89.88 183 ASP A C 1
ATOM 1465 O O . ASP A 1 183 ? 23.781 -8.195 -3.922 1 89.88 183 ASP A O 1
ATOM 1469 N N . ASP A 1 184 ? 25.25 -6.609 -4.383 1 93.38 184 ASP A N 1
ATOM 1470 C CA . ASP A 1 184 ? 24.578 -5.703 -3.461 1 93.38 184 ASP A CA 1
ATOM 1471 C C . ASP A 1 184 ? 23.469 -4.926 -4.172 1 93.38 184 ASP A C 1
ATOM 1473 O O . ASP A 1 184 ? 22.828 -4.051 -3.576 1 93.38 184 ASP A O 1
ATOM 1477 N N . TYR A 1 185 ? 23.234 -5.309 -5.402 1 95.81 185 TYR A N 1
ATOM 1478 C CA . TYR A 1 185 ? 22.172 -4.633 -6.141 1 95.81 185 TYR A CA 1
ATOM 1479 C C . TYR A 1 185 ? 20.828 -4.777 -5.426 1 95.81 185 TYR A C 1
ATOM 1481 O O . TYR A 1 185 ? 20.062 -3.812 -5.32 1 95.81 185 TYR A O 1
ATOM 1489 N N . VAL A 1 186 ? 20.562 -5.961 -4.875 1 96.38 186 VAL A N 1
ATOM 1490 C CA . VAL A 1 186 ? 19.281 -6.262 -4.25 1 96.38 186 VAL A CA 1
ATOM 1491 C C . VAL A 1 186 ? 19.156 -5.508 -2.928 1 96.38 186 VAL A C 1
ATOM 1493 O O . VAL A 1 186 ? 18.047 -5.277 -2.436 1 96.38 186 VAL A O 1
ATOM 1496 N N . LYS A 1 187 ? 20.25 -5.035 -2.336 1 96.12 187 LYS A N 1
ATOM 1497 C CA . LYS A 1 187 ? 20.25 -4.41 -1.017 1 96.12 187 LYS A CA 1
ATOM 1498 C C . LYS A 1 187 ? 19.516 -3.07 -1.045 1 96.12 187 LYS A C 1
ATOM 1500 O O . LYS A 1 187 ? 19.031 -2.6 -0.014 1 96.12 187 LYS A O 1
ATOM 1505 N N . GLN A 1 188 ? 19.438 -2.512 -2.203 1 95.75 188 GLN A N 1
ATOM 1506 C CA . GLN A 1 188 ? 18.766 -1.22 -2.312 1 95.75 188 GLN A CA 1
ATOM 1507 C C . GLN A 1 188 ? 17.281 -1.336 -1.969 1 95.75 188 GLN A C 1
ATOM 1509 O O . GLN A 1 188 ? 16.656 -0.351 -1.581 1 95.75 188 GLN A O 1
ATOM 1514 N N . PHE A 1 189 ? 16.766 -2.576 -2.084 1 97.44 189 PHE A N 1
ATOM 1515 C CA . PHE A 1 189 ? 15.352 -2.787 -1.814 1 97.44 189 PHE A CA 1
ATOM 1516 C C . PHE A 1 189 ? 15.141 -3.275 -0.385 1 97.44 189 PHE A C 1
ATOM 1518 O O . PHE A 1 189 ? 14 -3.418 0.064 1 97.44 189 PHE A O 1
ATOM 1525 N N . ILE A 1 190 ? 16.203 -3.574 0.389 1 97.06 190 ILE A N 1
ATOM 1526 C CA . ILE A 1 190 ? 16.078 -4.266 1.666 1 97.06 190 ILE A CA 1
ATOM 1527 C C . ILE A 1 190 ? 16.109 -3.254 2.809 1 97.06 190 ILE A C 1
ATOM 1529 O O . ILE A 1 190 ? 16.922 -2.334 2.807 1 97.06 190 ILE A O 1
ATOM 1533 N N . ARG A 1 191 ? 15.227 -3.404 3.641 1 96.75 191 ARG A N 1
ATOM 1534 C CA . ARG A 1 191 ? 15.203 -2.676 4.906 1 96.75 191 ARG A CA 1
ATOM 1535 C C . ARG A 1 191 ? 15.031 -3.629 6.082 1 96.75 191 ARG A C 1
ATOM 1537 O O . ARG A 1 191 ? 14.453 -4.707 5.938 1 96.75 191 ARG A O 1
ATOM 1544 N N . MET B 1 1 ? 32.188 -46.531 4.066 1 28.56 1 MET B N 1
ATOM 1545 C CA . MET B 1 1 ? 31.016 -46.062 4.805 1 28.56 1 MET B CA 1
ATOM 1546 C C . MET B 1 1 ? 30.375 -44.875 4.098 1 28.56 1 MET B C 1
ATOM 1548 O O . MET B 1 1 ? 31 -43.812 3.953 1 28.56 1 MET B O 1
ATOM 1552 N N . ASN B 1 2 ? 29.5 -45.094 3.047 1 27.52 2 ASN B N 1
ATOM 1553 C CA . ASN B 1 2 ? 28.938 -44.281 1.973 1 27.52 2 ASN B CA 1
ATOM 1554 C C . ASN B 1 2 ? 27.906 -43.281 2.498 1 27.52 2 ASN B C 1
ATOM 1556 O O . ASN B 1 2 ? 26.812 -43.688 2.924 1 27.52 2 ASN B O 1
ATOM 1560 N N . THR B 1 3 ? 28.297 -42.156 3.182 1 25.16 3 THR B N 1
ATOM 1561 C CA . THR B 1 3 ? 27.469 -41.094 3.785 1 25.16 3 THR B CA 1
ATOM 1562 C C . THR B 1 3 ? 26.516 -40.5 2.758 1 25.16 3 THR B C 1
ATOM 1564 O O . THR B 1 3 ? 26.953 -39.969 1.741 1 25.16 3 THR B O 1
ATOM 1567 N N . ALA B 1 4 ? 25.344 -41.062 2.631 1 29.77 4 ALA B N 1
ATOM 1568 C CA . ALA B 1 4 ? 24.203 -40.594 1.837 1 29.77 4 ALA B CA 1
ATOM 1569 C C . ALA B 1 4 ? 23.875 -39.156 2.143 1 29.77 4 ALA B C 1
ATOM 1571 O O . ALA B 1 4 ? 23.359 -38.812 3.215 1 29.77 4 ALA B O 1
ATOM 1572 N N . GLN B 1 5 ? 24.703 -38.125 1.729 1 26.59 5 GLN B N 1
ATOM 1573 C CA . GLN B 1 5 ? 24.359 -36.719 1.82 1 26.59 5 GLN B CA 1
ATOM 1574 C C . GLN B 1 5 ? 22.969 -36.438 1.228 1 26.59 5 GLN B C 1
ATOM 1576 O O . GLN B 1 5 ? 22.781 -36.562 0.017 1 26.59 5 GLN B O 1
ATOM 1581 N N . THR B 1 6 ? 21.891 -36.781 1.77 1 28.14 6 THR B N 1
ATOM 1582 C CA . THR B 1 6 ? 20.531 -36.5 1.324 1 28.14 6 THR B CA 1
ATOM 1583 C C . THR B 1 6 ? 20.359 -35 1.087 1 28.14 6 THR B C 1
ATOM 1585 O O . THR B 1 6 ? 20.422 -34.188 2.025 1 28.14 6 THR B O 1
ATOM 1588 N N . ARG B 1 7 ? 20.781 -34.531 -0.059 1 27.41 7 ARG B N 1
ATOM 1589 C CA . ARG B 1 7 ? 20.578 -33.188 -0.561 1 27.41 7 ARG B CA 1
ATOM 1590 C C . ARG B 1 7 ? 19.109 -32.781 -0.464 1 27.41 7 ARG B C 1
ATOM 1592 O O . ARG B 1 7 ? 18.25 -33.375 -1.098 1 27.41 7 ARG B O 1
ATOM 1599 N N . LYS B 1 8 ? 18.656 -32.375 0.648 1 29.98 8 LYS B N 1
ATOM 1600 C CA . LYS B 1 8 ? 17.328 -31.797 0.854 1 29.98 8 LYS B CA 1
ATOM 1601 C C . LYS B 1 8 ? 17.031 -30.703 -0.161 1 29.98 8 LYS B C 1
ATOM 1603 O O . LYS B 1 8 ? 17.703 -29.656 -0.168 1 29.98 8 LYS B O 1
ATOM 1608 N N . GLU B 1 9 ? 16.531 -31.031 -1.418 1 25.61 9 GLU B N 1
ATOM 1609 C CA . GLU B 1 9 ? 16.031 -30.156 -2.471 1 25.61 9 GLU B CA 1
ATOM 1610 C C . GLU B 1 9 ? 15.062 -29.109 -1.912 1 25.61 9 GLU B C 1
ATOM 1612 O O . GLU B 1 9 ? 14.047 -29.469 -1.311 1 25.61 9 GLU B O 1
ATOM 1617 N N . ILE B 1 10 ? 15.547 -28.188 -1.438 1 28.67 10 ILE B N 1
ATOM 1618 C CA . ILE B 1 10 ? 14.703 -27.031 -1.127 1 28.67 10 ILE B CA 1
ATOM 1619 C C . ILE B 1 10 ? 13.711 -26.797 -2.266 1 28.67 10 ILE B C 1
ATOM 1621 O O . ILE B 1 10 ? 14.109 -26.594 -3.414 1 28.67 10 ILE B O 1
ATOM 1625 N N . PHE B 1 11 ? 12.578 -27.391 -2.16 1 27.6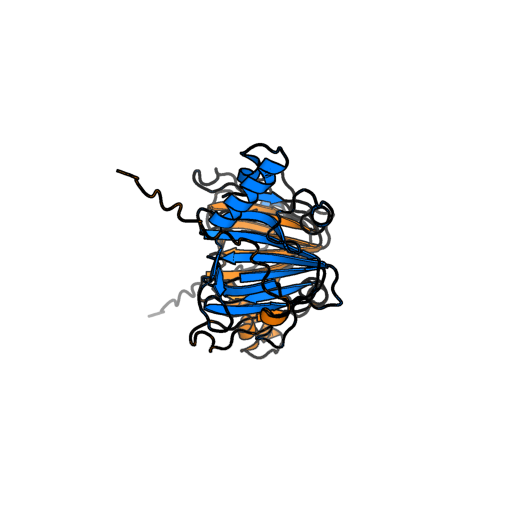6 11 PHE B N 1
ATOM 1626 C CA . PHE B 1 11 ? 11.453 -27.188 -3.064 1 27.66 11 PHE B CA 1
ATOM 1627 C C . PHE B 1 11 ? 11.25 -25.719 -3.375 1 27.66 11 PHE B C 1
ATOM 1629 O O . PHE B 1 11 ? 10.727 -24.969 -2.545 1 27.66 11 PHE B O 1
ATOM 1636 N N . ILE B 1 12 ? 12.211 -25.062 -3.787 1 32.31 12 ILE B N 1
ATOM 1637 C CA . ILE B 1 12 ? 11.922 -23.828 -4.516 1 32.31 12 ILE B CA 1
ATOM 1638 C C . ILE B 1 12 ? 10.82 -24.078 -5.543 1 32.31 12 ILE B C 1
ATOM 1640 O O . ILE B 1 12 ? 10.656 -25.203 -6.023 1 32.31 12 ILE B O 1
ATOM 1644 N N . MET B 1 13 ? 9.906 -23.188 -5.754 1 35.03 13 MET B N 1
ATOM 1645 C CA . MET B 1 13 ? 8.938 -23.344 -6.836 1 35.03 13 MET B CA 1
ATOM 1646 C C . MET B 1 13 ? 9.586 -24.016 -8.047 1 35.03 13 MET B C 1
ATOM 1648 O O . MET B 1 13 ? 10.227 -23.359 -8.859 1 35.03 13 MET B O 1
ATOM 1652 N N . SER B 1 14 ? 10.297 -25.031 -7.883 1 31.14 14 SER B N 1
ATOM 1653 C CA . SER B 1 14 ? 10.555 -25.734 -9.141 1 31.14 14 SER B CA 1
ATOM 1654 C C . SER B 1 14 ? 9.289 -25.828 -9.984 1 31.14 14 SER B C 1
ATOM 1656 O O . SER B 1 14 ? 8.18 -25.922 -9.453 1 31.14 14 SER B O 1
ATOM 1658 N N . GLY B 1 15 ? 9.281 -25.328 -11.258 1 34.53 15 GLY B N 1
ATOM 1659 C CA . GLY B 1 15 ? 8.352 -25.406 -12.375 1 34.53 15 GLY B CA 1
ATOM 1660 C C . GLY B 1 15 ? 7.629 -26.734 -12.461 1 34.53 15 GLY B C 1
ATOM 1661 O O . GLY B 1 15 ? 8.016 -27.609 -13.234 1 34.53 15 GLY B O 1
ATOM 1662 N N . ASN B 1 16 ? 7.348 -27.359 -11.445 1 34.09 16 ASN B N 1
ATOM 1663 C CA . ASN B 1 16 ? 6.52 -28.484 -11.898 1 34.09 16 ASN B CA 1
ATOM 1664 C C . ASN B 1 16 ? 5.348 -27.984 -12.75 1 34.09 16 ASN B C 1
ATOM 1666 O O . ASN B 1 16 ? 4.57 -27.141 -12.312 1 34.09 16 ASN B O 1
ATOM 1670 N N . ILE B 1 17 ? 5.473 -28.078 -14.07 1 34.81 17 ILE B N 1
ATOM 1671 C CA . ILE B 1 17 ? 4.504 -27.891 -15.148 1 34.81 17 ILE B CA 1
ATOM 1672 C C . ILE B 1 17 ? 3.197 -28.594 -14.789 1 34.81 17 ILE B C 1
ATOM 1674 O O . ILE B 1 17 ? 3.094 -29.812 -14.906 1 34.81 17 ILE B O 1
ATOM 1678 N N . HIS B 1 18 ? 2.604 -28.297 -13.703 1 40.69 18 HIS B N 1
ATOM 1679 C CA . HIS B 1 18 ? 1.278 -28.906 -13.594 1 40.69 18 HIS B CA 1
ATOM 1680 C C . HIS B 1 18 ? 0.432 -28.594 -14.828 1 40.69 18 HIS B C 1
ATOM 1682 O O . HIS B 1 18 ? 0.618 -27.562 -15.477 1 40.69 18 HIS B O 1
ATOM 1688 N N . ARG B 1 19 ? -0.327 -29.562 -15.328 1 41.44 19 ARG B N 1
ATOM 1689 C CA . ARG B 1 19 ? -1.236 -29.453 -16.469 1 41.44 19 ARG B CA 1
ATOM 1690 C C . ARG B 1 19 ? -2.18 -28.266 -16.297 1 41.44 19 ARG B C 1
ATOM 1692 O O . ARG B 1 19 ? -2.717 -28.031 -15.211 1 41.44 19 ARG B O 1
ATOM 1699 N N . PRO B 1 20 ? -2.246 -27.344 -17.234 1 48.62 20 PRO B N 1
ATOM 1700 C CA . PRO B 1 20 ? -3.033 -26.109 -17.25 1 48.62 20 PRO B CA 1
ATOM 1701 C C . PRO B 1 20 ? -4.395 -26.281 -16.578 1 48.62 20 PRO B C 1
ATOM 1703 O O . PRO B 1 20 ? -4.824 -25.391 -15.82 1 48.62 20 PRO B O 1
ATOM 1706 N N . ASP B 1 21 ? -5.109 -27.422 -16.828 1 54.41 21 ASP B N 1
ATOM 1707 C CA . ASP B 1 21 ? -6.508 -27.656 -16.469 1 54.41 21 ASP B CA 1
ATOM 1708 C C . ASP B 1 21 ? -6.645 -27.938 -14.977 1 54.41 21 ASP B C 1
ATOM 1710 O O . ASP B 1 21 ? -7.59 -27.469 -14.336 1 54.41 21 ASP B O 1
ATOM 1714 N N . GLU B 1 22 ? -5.742 -28.641 -14.398 1 58.75 22 GLU B N 1
ATOM 1715 C CA . GLU B 1 22 ? -5.887 -29.109 -13.023 1 58.75 22 GLU B CA 1
ATOM 1716 C C . GLU B 1 22 ? -5.582 -28 -12.023 1 58.75 22 GLU B C 1
ATOM 1718 O O . GLU B 1 22 ? -5.996 -28.062 -10.867 1 58.75 22 GLU B O 1
ATOM 1723 N N . GLN B 1 23 ? -5.105 -26.969 -12.508 1 71.31 23 GLN B N 1
ATOM 1724 C CA . GLN B 1 23 ? -4.766 -25.859 -11.617 1 71.31 23 GLN B CA 1
ATOM 1725 C C . GLN B 1 23 ? -5.922 -24.875 -11.5 1 71.31 23 GLN B C 1
ATOM 1727 O O . GLN B 1 23 ? -5.98 -24.078 -10.555 1 71.31 23 GLN B O 1
ATOM 1732 N N . ALA B 1 24 ? -6.902 -25.078 -12.367 1 81.69 24 ALA B N 1
ATOM 1733 C CA . ALA B 1 24 ? -8 -24.125 -12.375 1 81.69 24 ALA B CA 1
ATOM 1734 C C . ALA B 1 24 ? -9.156 -24.594 -11.492 1 81.69 24 ALA B C 1
ATOM 1736 O O . ALA B 1 24 ? -10.305 -24.625 -11.938 1 81.69 24 ALA B O 1
ATOM 1737 N N . ILE B 1 25 ? -8.852 -25.203 -10.375 1 89.62 25 ILE B N 1
ATOM 1738 C CA . ILE B 1 25 ? -9.805 -25.609 -9.352 1 89.62 25 ILE B CA 1
ATOM 1739 C C . ILE B 1 25 ? -9.641 -24.734 -8.109 1 89.62 25 ILE B C 1
ATOM 1741 O O . ILE B 1 25 ? -8.539 -24.641 -7.559 1 89.62 25 ILE B O 1
ATOM 1745 N N . ALA B 1 26 ? -10.781 -24.141 -7.738 1 93.38 26 ALA B N 1
ATOM 1746 C CA . ALA B 1 26 ? -10.766 -23.297 -6.555 1 93.38 26 ALA B CA 1
ATOM 1747 C C . ALA B 1 26 ? -10.516 -24.109 -5.289 1 93.38 26 ALA B C 1
ATOM 1749 O O . ALA B 1 26 ? -10.766 -25.312 -5.266 1 93.38 26 ALA B O 1
ATOM 1750 N N . TYR B 1 27 ? -9.969 -23.406 -4.293 1 95.25 27 TYR B N 1
ATOM 1751 C CA . TYR B 1 27 ? -9.891 -23.984 -2.955 1 95.25 27 TYR B CA 1
ATOM 1752 C C . TYR B 1 27 ? -11.258 -24.516 -2.512 1 95.25 27 TYR B C 1
ATOM 1754 O O . TYR B 1 27 ? -12.266 -23.812 -2.617 1 95.25 27 TYR B O 1
ATOM 1762 N N . ARG B 1 28 ? -11.281 -25.734 -1.979 1 92.75 28 ARG B N 1
ATOM 1763 C CA . ARG B 1 28 ? -12.562 -26.422 -1.831 1 92.75 28 ARG B CA 1
ATOM 1764 C C . ARG B 1 28 ? -13.023 -26.422 -0.376 1 92.75 28 ARG B C 1
ATOM 1766 O O . ARG B 1 28 ? -14.172 -26.734 -0.082 1 92.75 28 ARG B O 1
ATOM 1773 N N . LEU B 1 29 ? -12.18 -26.094 0.577 1 93.75 29 LEU B N 1
ATOM 1774 C CA . LEU B 1 29 ? -12.523 -26.125 1.993 1 93.75 29 LEU B CA 1
ATOM 1775 C C . LEU B 1 29 ? -13.055 -24.766 2.449 1 93.75 29 LEU B C 1
ATOM 1777 O O . LEU B 1 29 ? -12.852 -23.75 1.769 1 93.75 29 LEU B O 1
ATOM 1781 N N . PRO B 1 30 ? -13.758 -24.734 3.645 1 93.88 30 PRO B N 1
ATOM 1782 C CA . PRO B 1 30 ? -14.188 -23.453 4.191 1 93.88 30 PRO B CA 1
ATOM 1783 C C . PRO B 1 30 ? -13.016 -22.547 4.547 1 93.88 30 PRO B C 1
ATOM 1785 O O . PRO B 1 30 ? -11.961 -23.016 4.969 1 93.88 30 PRO B O 1
ATOM 1788 N N . GLN B 1 31 ? -13.297 -21.234 4.344 1 95 31 GLN B N 1
ATOM 1789 C CA . GLN B 1 31 ? -12.328 -20.281 4.848 1 95 31 GLN B CA 1
ATOM 1790 C C . GLN B 1 31 ? -12.266 -20.297 6.371 1 95 31 GLN B C 1
ATOM 1792 O O . GLN B 1 31 ? -13.188 -20.797 7.027 1 95 31 GLN B O 1
ATOM 1797 N N . ALA B 1 32 ? -11.219 -19.797 6.961 1 91.62 32 ALA B N 1
ATOM 1798 C CA . ALA B 1 32 ? -11.094 -19.703 8.414 1 91.62 32 ALA B CA 1
ATOM 1799 C C . ALA B 1 32 ? -12.258 -18.906 9.008 1 91.62 32 ALA B C 1
ATOM 1801 O O . ALA B 1 32 ? -12.531 -17.781 8.586 1 91.62 32 ALA B O 1
ATOM 1802 N N . PRO B 1 33 ? -12.922 -19.328 10.008 1 89.31 33 PRO B N 1
ATOM 1803 C CA . PRO B 1 33 ? -14.172 -18.734 10.484 1 89.31 33 PRO B CA 1
ATOM 1804 C C . PRO B 1 33 ? -13.961 -17.359 11.117 1 89.31 33 PRO B C 1
ATOM 1806 O O . PRO B 1 33 ? -14.875 -16.531 11.141 1 89.31 33 PRO B O 1
ATOM 1809 N N . ASP B 1 34 ? -12.781 -17.141 11.688 1 91 34 ASP B N 1
ATOM 1810 C CA . ASP B 1 34 ? -12.57 -15.891 12.406 1 91 34 ASP B CA 1
ATOM 1811 C C . ASP B 1 34 ? -11.75 -14.914 11.57 1 91 34 ASP B C 1
ATOM 1813 O O . ASP B 1 34 ? -11.266 -13.898 12.086 1 91 34 ASP B O 1
ATOM 1817 N N . MET B 1 35 ? -11.617 -15.234 10.211 1 90.88 35 MET B N 1
ATOM 1818 C CA . MET B 1 35 ? -10.859 -14.305 9.375 1 90.88 35 MET B CA 1
ATOM 1819 C C . MET B 1 35 ? -11.664 -13.039 9.109 1 90.88 35 MET B C 1
ATOM 1821 O O . MET B 1 35 ? -12.891 -13.062 9.117 1 90.88 35 MET B O 1
ATOM 1825 N N . MET B 1 36 ? -10.938 -11.922 8.977 1 92.5 36 MET B N 1
ATOM 1826 C CA . MET B 1 36 ? -11.594 -10.68 8.586 1 92.5 36 MET B CA 1
ATOM 1827 C C . MET B 1 36 ? -12.227 -10.805 7.203 1 92.5 36 MET B C 1
ATOM 1829 O O . MET B 1 36 ? -11.906 -11.734 6.457 1 92.5 36 MET B O 1
ATOM 1833 N N . ARG B 1 37 ? -13.117 -9.898 6.914 1 93.5 37 ARG B N 1
ATOM 1834 C CA . ARG B 1 37 ? -13.719 -9.859 5.586 1 93.5 37 ARG B CA 1
ATOM 1835 C C . ARG B 1 37 ? -12.805 -9.164 4.586 1 93.5 37 ARG B C 1
ATOM 1837 O O . ARG B 1 37 ? -12.172 -8.156 4.914 1 93.5 37 ARG B O 1
ATOM 1844 N N . ASP B 1 38 ? -12.766 -9.672 3.369 1 95.56 38 ASP B N 1
ATOM 1845 C CA . ASP B 1 38 ? -12.031 -9.016 2.293 1 95.56 38 ASP B CA 1
ATOM 1846 C C . ASP B 1 38 ? -12.719 -7.715 1.88 1 95.56 38 ASP B C 1
ATOM 1848 O O . ASP B 1 38 ? -13.789 -7.383 2.393 1 95.56 38 ASP B O 1
ATOM 1852 N N . LEU B 1 39 ? -12.086 -6.926 1.064 1 95 39 LEU B N 1
ATOM 1853 C CA . LEU B 1 39 ? -12.586 -5.637 0.596 1 95 39 LEU B CA 1
ATOM 1854 C C . LEU B 1 39 ? -12.039 -5.312 -0.79 1 95 39 LEU B C 1
ATOM 1856 O O . LEU B 1 39 ? -10.852 -5.52 -1.058 1 95 39 LEU B O 1
ATOM 1860 N N . VAL B 1 40 ? -12.922 -4.934 -1.729 1 97 40 VAL B N 1
ATOM 1861 C CA . VAL B 1 40 ? -12.523 -4.473 -3.053 1 97 40 VAL B CA 1
ATOM 1862 C C . VAL B 1 40 ? -13.195 -3.139 -3.363 1 97 40 VAL B C 1
ATOM 1864 O O . VAL B 1 40 ? -14.414 -3.004 -3.215 1 97 40 VAL B O 1
ATOM 1867 N N . HIS B 1 41 ? -12.422 -2.16 -3.691 1 96.19 41 HIS B N 1
ATOM 1868 C CA . HIS B 1 41 ? -12.906 -0.869 -4.168 1 96.19 41 HIS B CA 1
ATOM 1869 C C . HIS B 1 41 ? -12.516 -0.638 -5.625 1 96.19 41 HIS B C 1
ATOM 1871 O O . HIS B 1 41 ? -11.352 -0.349 -5.922 1 96.19 41 HIS B O 1
ATOM 1877 N N . PRO B 1 42 ? -13.492 -0.745 -6.465 1 94.88 42 PRO B N 1
ATOM 1878 C CA . PRO B 1 42 ? -13.156 -0.393 -7.848 1 94.88 42 PRO B CA 1
ATOM 1879 C C . PRO B 1 42 ? -12.992 1.112 -8.047 1 94.88 42 PRO B C 1
ATOM 1881 O O . PRO B 1 42 ? -13.602 1.905 -7.324 1 94.88 42 PRO B O 1
ATOM 1884 N N . GLY B 1 43 ? -12.172 1.544 -8.961 1 93.75 43 GLY B N 1
ATOM 1885 C CA . GLY B 1 43 ? -12.109 2.918 -9.438 1 93.75 43 GLY B CA 1
ATOM 1886 C C . GLY B 1 43 ? -11.406 3.852 -8.469 1 93.75 43 GLY B C 1
ATOM 1887 O O . GLY B 1 43 ? -11.648 5.062 -8.477 1 93.75 43 GLY B O 1
ATOM 1888 N N . VAL B 1 44 ? -10.562 3.293 -7.598 1 95 44 VAL B N 1
ATOM 1889 C CA . VAL B 1 44 ? -9.875 4.07 -6.57 1 95 44 VAL B CA 1
ATOM 1890 C C . VAL B 1 44 ? -8.961 5.102 -7.223 1 95 44 VAL B C 1
ATOM 1892 O O . VAL B 1 44 ? -8.914 6.258 -6.797 1 95 44 VAL B O 1
ATOM 1895 N N . ALA B 1 45 ? -8.305 4.762 -8.281 1 95 45 ALA B N 1
ATOM 1896 C CA . ALA B 1 45 ? -7.336 5.652 -8.914 1 95 45 ALA B CA 1
ATOM 1897 C C . ALA B 1 45 ? -7.961 6.387 -10.102 1 95 45 ALA B C 1
ATOM 1899 O O . ALA B 1 45 ? -7.254 7.02 -10.891 1 95 45 ALA B O 1
ATOM 1900 N N . THR B 1 46 ? -9.266 6.266 -10.273 1 92.06 46 THR B N 1
ATOM 1901 C CA . THR B 1 46 ? -9.938 6.891 -11.406 1 92.06 46 THR B CA 1
ATOM 1902 C C . THR B 1 46 ? -11.195 7.629 -10.961 1 92.06 46 THR B C 1
ATOM 1904 O O . THR B 1 46 ? -11.117 8.766 -10.484 1 92.06 46 THR B O 1
ATOM 1907 N N . ASP B 1 47 ? -12.336 6.883 -10.836 1 89.38 47 ASP B N 1
ATOM 1908 C CA . ASP B 1 47 ? -13.641 7.48 -10.57 1 89.38 47 ASP B CA 1
ATOM 1909 C C . ASP B 1 47 ? -13.68 8.133 -9.195 1 89.38 47 ASP B C 1
ATOM 1911 O O . ASP B 1 47 ? -14.336 9.156 -9 1 89.38 47 ASP B O 1
ATOM 1915 N N . TRP B 1 48 ? -13.016 7.504 -8.297 1 90.56 48 TRP B N 1
ATOM 1916 C CA . TRP B 1 48 ? -13.062 7.996 -6.922 1 90.56 48 TRP B CA 1
ATOM 1917 C C . TRP B 1 48 ? -12.398 9.367 -6.812 1 90.56 48 TRP B C 1
ATOM 1919 O O . TRP B 1 48 ? -12.688 10.133 -5.887 1 90.56 48 TRP B O 1
ATOM 1929 N N . LEU B 1 49 ? -11.5 9.633 -7.699 1 89.19 49 LEU B N 1
ATOM 1930 C CA . LEU B 1 49 ? -10.758 10.891 -7.617 1 89.19 49 LEU B CA 1
ATOM 1931 C C . LEU B 1 49 ? -11.641 12.07 -8.023 1 89.19 49 LEU B C 1
ATOM 1933 O O . LEU B 1 49 ? -11.383 13.203 -7.621 1 89.19 49 LEU B O 1
ATOM 1937 N N . ALA B 1 50 ? -12.688 11.82 -8.758 1 83.5 50 ALA B N 1
ATOM 1938 C CA . ALA B 1 50 ? -13.516 12.891 -9.312 1 83.5 50 ALA B CA 1
ATOM 1939 C C . ALA B 1 50 ? -14.68 13.219 -8.375 1 83.5 50 ALA B C 1
ATOM 1941 O O . ALA B 1 50 ? -15.242 14.32 -8.438 1 83.5 50 ALA B O 1
ATOM 1942 N N . ASP B 1 51 ? -15.141 12.344 -7.52 1 77.38 51 ASP B N 1
ATOM 1943 C CA . ASP B 1 51 ? -16.281 12.586 -6.641 1 77.38 51 ASP B CA 1
ATOM 1944 C C . ASP B 1 51 ? -15.852 13.297 -5.359 1 77.38 51 ASP B C 1
ATOM 1946 O O . ASP B 1 51 ? -15.336 12.672 -4.438 1 77.38 51 ASP B O 1
ATOM 1950 N N . ASP B 1 52 ? -16.234 14.594 -5.172 1 82.56 52 ASP B N 1
ATOM 1951 C CA . ASP B 1 52 ? -15.703 15.422 -4.09 1 82.56 52 ASP B CA 1
ATOM 1952 C C . ASP B 1 52 ? -16.469 15.164 -2.787 1 82.56 52 ASP B C 1
ATOM 1954 O O . ASP B 1 52 ? -15.938 15.422 -1.7 1 82.56 52 ASP B O 1
ATOM 1958 N N . ASN B 1 53 ? -17.672 14.664 -2.889 1 79.44 53 ASN B N 1
ATOM 1959 C CA . ASN B 1 53 ? -18.516 14.68 -1.702 1 79.44 53 ASN B CA 1
ATOM 1960 C C . ASN B 1 53 ? -18.031 13.68 -0.655 1 79.44 53 ASN B C 1
ATOM 1962 O O . ASN B 1 53 ? -18.234 13.891 0.544 1 79.44 53 ASN B O 1
ATOM 1966 N N . LEU B 1 54 ? -17.297 12.68 -1.046 1 91.31 54 LEU B N 1
ATOM 1967 C CA . LEU B 1 54 ? -16.969 11.641 -0.078 1 91.31 54 LEU B CA 1
ATOM 1968 C C . LEU B 1 54 ? -15.555 11.82 0.466 1 91.31 54 LEU B C 1
ATOM 1970 O O . LEU B 1 54 ? -15.078 10.992 1.246 1 91.31 54 LEU B O 1
ATOM 1974 N N . TRP B 1 55 ? -14.977 12.953 0.076 1 97.06 55 TRP B N 1
ATOM 1975 C CA . TRP B 1 55 ? -13.703 13.32 0.689 1 97.06 55 TRP B CA 1
ATOM 1976 C C . TRP B 1 55 ? -13.914 13.922 2.074 1 97.06 55 TRP B C 1
ATOM 1978 O O . TRP B 1 55 ? -14.703 14.852 2.24 1 97.06 55 TRP B O 1
ATOM 1988 N N . VAL B 1 56 ? -13.203 13.414 3.051 1 96.94 56 VAL B N 1
ATOM 1989 C CA . VAL B 1 56 ? -13.32 13.875 4.43 1 96.94 56 VAL B CA 1
ATOM 1990 C C . VAL B 1 56 ? -12.352 15.031 4.672 1 96.94 56 VAL B C 1
ATOM 1992 O O . VAL B 1 56 ? -11.133 14.844 4.656 1 96.94 56 VAL B O 1
ATOM 1995 N N . PRO B 1 57 ? -12.82 16.172 4.996 1 95.12 57 PRO B N 1
ATOM 1996 C CA . PRO B 1 57 ? -11.906 17.297 5.211 1 95.12 57 PRO B CA 1
ATOM 1997 C C . PRO B 1 57 ? -11.102 17.156 6.5 1 95.12 57 PRO B C 1
ATOM 1999 O O . PRO B 1 57 ? -11.641 16.781 7.539 1 95.12 57 PRO B O 1
ATOM 2002 N N . SER B 1 58 ? -9.852 17.438 6.359 1 92.88 58 SER B N 1
ATOM 2003 C CA . SER B 1 58 ? -8.969 17.547 7.516 1 92.88 58 SER B CA 1
ATOM 2004 C C . SER B 1 58 ? -8.609 19 7.801 1 92.88 58 SER B C 1
ATOM 2006 O O . SER B 1 58 ? -8.336 19.375 8.945 1 92.88 58 SER B O 1
ATOM 2008 N N . SER B 1 59 ? -8.461 19.797 6.836 1 91.25 59 SER B N 1
ATOM 2009 C CA . SER B 1 59 ? -8.289 21.234 6.867 1 91.25 59 SER B CA 1
ATOM 2010 C C . SER B 1 59 ? -8.984 21.906 5.684 1 91.25 59 SER B C 1
ATOM 2012 O O . SER B 1 59 ? -9.789 21.281 4.996 1 91.25 59 SER B O 1
ATOM 2014 N N . ALA B 1 60 ? -8.703 23.125 5.512 1 91.31 60 ALA B N 1
ATOM 2015 C CA . ALA B 1 60 ? -9.305 23.859 4.395 1 91.31 60 ALA B CA 1
ATOM 2016 C C . ALA B 1 60 ? -8.805 23.312 3.059 1 91.31 60 ALA B C 1
ATOM 2018 O O . ALA B 1 60 ? -9.523 23.359 2.055 1 91.31 60 ALA B O 1
ATOM 2019 N N . THR B 1 61 ? -7.609 22.734 2.998 1 93.56 61 THR B N 1
ATOM 2020 C CA . THR B 1 61 ? -7.027 22.359 1.715 1 93.56 61 THR B CA 1
ATOM 2021 C C . THR B 1 61 ? -6.695 20.875 1.688 1 93.56 61 THR B C 1
ATOM 2023 O O . THR B 1 61 ? -6.285 20.344 0.655 1 93.56 61 THR B O 1
ATOM 2026 N N . VAL B 1 62 ? -6.852 20.234 2.779 1 95.56 62 VAL B N 1
ATOM 2027 C CA . VAL B 1 62 ? -6.465 18.828 2.877 1 95.56 62 VAL B CA 1
ATOM 2028 C C . VAL B 1 62 ? -7.691 17.969 3.17 1 95.56 62 VAL B C 1
ATOM 2030 O O . VAL B 1 62 ? -8.5 18.297 4.035 1 95.56 62 VAL B O 1
ATOM 2033 N N . SER B 1 63 ? -7.891 16.969 2.42 1 96.81 63 SER B N 1
ATOM 2034 C CA . SER B 1 63 ? -8.945 15.984 2.662 1 96.81 63 SER B CA 1
ATOM 2035 C C . SER B 1 63 ? -8.445 14.562 2.416 1 96.81 63 SER B C 1
ATOM 2037 O O . SER B 1 63 ? -7.391 14.367 1.814 1 96.81 63 SER B O 1
ATOM 2039 N N . PHE B 1 64 ? -9.148 13.617 2.988 1 97.69 64 PHE B N 1
ATOM 2040 C CA . PHE B 1 64 ? -8.789 12.227 2.736 1 97.69 64 PHE B CA 1
ATOM 2041 C C . PHE B 1 64 ? -10.016 11.398 2.391 1 97.69 64 PHE B C 1
ATOM 2043 O O . PHE B 1 64 ? -11.148 11.797 2.689 1 97.69 64 PHE B O 1
ATOM 2050 N N . LYS B 1 65 ? -9.789 10.336 1.72 1 97.5 65 LYS B N 1
ATOM 2051 C CA . LYS B 1 65 ? -10.789 9.312 1.424 1 97.5 65 LYS B CA 1
ATOM 2052 C C . LYS B 1 65 ? -10.32 7.938 1.896 1 97.5 65 LYS B C 1
ATOM 2054 O O . LYS B 1 65 ? -9.281 7.441 1.448 1 97.5 65 LYS B O 1
ATOM 2059 N N . PRO B 1 66 ? -11.094 7.344 2.811 1 97.94 66 PRO B N 1
ATOM 2060 C CA . PRO B 1 66 ? -10.633 6.07 3.371 1 97.94 66 PRO B CA 1
ATOM 2061 C C . PRO B 1 66 ? -10.789 4.906 2.395 1 97.94 66 PRO B C 1
ATOM 2063 O O . PRO B 1 66 ? -11.773 4.844 1.655 1 97.94 66 PRO B O 1
ATOM 2066 N N . LEU B 1 67 ? -9.781 4.047 2.387 1 98.38 67 LEU B N 1
ATOM 2067 C CA . LEU B 1 67 ? -9.891 2.762 1.706 1 98.38 67 LEU B CA 1
ATOM 2068 C C . LEU B 1 67 ? -10.047 1.625 2.711 1 98.38 67 LEU B C 1
ATOM 2070 O O . LEU B 1 67 ? -10.812 0.684 2.477 1 98.38 67 LEU B O 1
ATOM 2074 N N . LEU B 1 68 ? -9.297 1.726 3.812 1 98.69 68 LEU B N 1
ATOM 2075 C CA . LEU B 1 68 ? -9.344 0.717 4.863 1 98.69 68 LEU B CA 1
ATOM 2076 C C . LEU B 1 68 ? -8.875 1.299 6.195 1 98.69 68 LEU B C 1
ATOM 2078 O O . LEU B 1 68 ? -7.836 1.957 6.258 1 98.69 68 LEU B O 1
ATOM 2082 N N . PHE B 1 69 ? -9.703 1.083 7.188 1 98.25 69 PHE B N 1
ATOM 2083 C CA . PHE B 1 69 ? -9.328 1.318 8.578 1 98.25 69 PHE B CA 1
ATOM 2084 C C . PHE B 1 69 ? -9.125 -0.001 9.312 1 98.25 69 PHE B C 1
ATOM 2086 O O . PHE B 1 69 ? -10.094 -0.646 9.719 1 98.25 69 PHE B O 1
ATOM 2093 N N . SER B 1 70 ? -7.918 -0.379 9.492 1 98.25 70 SER B N 1
ATOM 2094 C CA . SER B 1 70 ? -7.641 -1.593 10.258 1 98.25 70 SER B CA 1
ATOM 2095 C C . SER B 1 70 ? -7.578 -1.307 11.75 1 98.25 70 SER B C 1
ATOM 2097 O O . SER B 1 70 ? -6.492 -1.18 12.32 1 98.25 70 SER B O 1
ATOM 2099 N N . ALA B 1 71 ? -8.688 -1.269 12.383 1 94.81 71 ALA B N 1
ATOM 2100 C CA . ALA B 1 71 ? -8.766 -1.046 13.828 1 94.81 71 ALA B CA 1
ATOM 2101 C C . ALA B 1 71 ? -8.078 -2.174 14.586 1 94.81 71 ALA B C 1
ATOM 2103 O O . ALA B 1 71 ? -7.465 -1.942 15.633 1 94.81 71 ALA B O 1
ATOM 2104 N N . SER B 1 72 ? -8.117 -3.307 14.047 1 93.38 72 SER B N 1
ATOM 2105 C CA . SER B 1 72 ? -7.59 -4.5 14.703 1 93.38 72 SER B CA 1
ATOM 2106 C C . SER B 1 72 ? -6.066 -4.488 14.734 1 93.38 72 SER B C 1
ATOM 2108 O O . SER B 1 72 ? -5.453 -5.047 15.648 1 93.38 72 SER B O 1
ATOM 2110 N N . GLN B 1 73 ? -5.438 -3.867 13.688 1 94.31 73 GLN B N 1
ATOM 2111 C CA . GLN B 1 73 ? -3.984 -3.957 13.586 1 94.31 73 GLN B CA 1
ATOM 2112 C C . GLN B 1 73 ? -3.336 -2.582 13.734 1 94.31 73 GLN B C 1
ATOM 2114 O O . GLN B 1 73 ? -2.109 -2.463 13.711 1 94.31 73 GLN B O 1
ATOM 2119 N N . GLY B 1 74 ? -4.094 -1.576 13.797 1 96.12 74 GLY B N 1
ATOM 2120 C CA . GLY B 1 74 ? -3.562 -0.259 14.109 1 96.12 74 GLY B CA 1
ATOM 2121 C C . GLY B 1 74 ? -2.918 0.422 12.914 1 96.12 74 GLY B C 1
ATOM 2122 O O . GLY B 1 74 ? -1.822 0.977 13.023 1 96.12 74 GLY B O 1
ATOM 2123 N N . TYR B 1 75 ? -3.516 0.245 11.719 1 98.31 75 TYR B N 1
ATOM 2124 C CA . TYR B 1 75 ? -3.062 0.991 10.555 1 98.31 75 TYR B CA 1
ATOM 2125 C C . TYR B 1 75 ? -4.242 1.438 9.695 1 98.31 75 TYR B C 1
ATOM 2127 O O . TYR B 1 75 ? -5.383 1.044 9.953 1 98.31 75 TYR B O 1
ATOM 2135 N N . TYR B 1 76 ? -4.012 2.367 8.789 1 98.56 76 TYR B N 1
ATOM 2136 C CA . TYR B 1 76 ? -5.059 2.791 7.863 1 98.56 76 TYR B CA 1
ATOM 2137 C C . TYR B 1 76 ? -4.48 3.062 6.477 1 98.56 76 TYR B C 1
ATOM 2139 O O . TYR B 1 76 ? -3.289 3.342 6.34 1 98.56 76 TYR B O 1
ATOM 2147 N N . ILE B 1 77 ? -5.305 2.889 5.5 1 98.81 77 ILE B N 1
ATOM 2148 C CA . ILE B 1 77 ? -5.02 3.178 4.102 1 98.81 77 ILE B CA 1
ATOM 2149 C C . ILE B 1 77 ? -6.035 4.184 3.562 1 98.81 77 ILE B C 1
ATOM 2151 O O . ILE B 1 77 ? -7.246 3.98 3.688 1 98.81 77 ILE B O 1
ATOM 2155 N N . ASN B 1 78 ? -5.523 5.289 3.018 1 98.56 78 ASN B N 1
ATOM 2156 C CA . ASN B 1 78 ? -6.41 6.305 2.467 1 98.56 78 ASN B CA 1
ATOM 2157 C C . ASN B 1 78 ? -5.75 7.059 1.313 1 98.56 78 ASN B C 1
ATOM 2159 O O . ASN B 1 78 ? -4.551 6.922 1.083 1 98.56 78 ASN B O 1
ATOM 2163 N N . LEU B 1 79 ? -6.562 7.688 0.529 1 98.19 79 LEU B N 1
ATOM 2164 C CA . LEU B 1 79 ? -6.098 8.742 -0.369 1 98.19 79 LEU B CA 1
ATOM 2165 C C . LEU B 1 79 ? -6.016 10.078 0.359 1 98.19 79 LEU B C 1
ATOM 2167 O O . LEU B 1 79 ? -6.941 10.453 1.085 1 98.19 79 LEU B O 1
ATOM 2171 N N . LEU B 1 80 ? -4.922 10.75 0.215 1 97.94 80 LEU B N 1
ATOM 2172 C CA . LEU B 1 80 ? -4.773 12.125 0.679 1 97.94 80 LEU B CA 1
ATOM 2173 C C . LEU B 1 80 ? -4.816 13.102 -0.492 1 97.94 80 LEU B C 1
ATOM 2175 O O . LEU B 1 80 ? -4.098 12.922 -1.479 1 97.94 80 LEU B O 1
ATOM 2179 N N . ARG B 1 81 ? -5.664 14.062 -0.344 1 97.25 81 ARG B N 1
ATOM 2180 C CA . ARG B 1 81 ? -5.777 15.102 -1.357 1 97.25 81 ARG B CA 1
ATOM 2181 C C . ARG B 1 81 ? -5.418 16.469 -0.782 1 97.25 81 ARG B C 1
ATOM 2183 O O . ARG B 1 81 ? -5.891 16.844 0.294 1 97.25 81 ARG B O 1
ATOM 2190 N N . VAL B 1 82 ? -4.582 17.156 -1.479 1 96.38 82 VAL B N 1
ATOM 2191 C CA . VAL B 1 82 ? -4.238 18.531 -1.13 1 96.38 82 VAL B CA 1
ATOM 2192 C C . VAL B 1 82 ? -4.586 19.469 -2.289 1 96.38 82 VAL B C 1
ATOM 2194 O O . VAL B 1 82 ? -4.07 19.297 -3.398 1 96.38 82 VAL B O 1
ATOM 2197 N N . ARG B 1 83 ? -5.547 20.344 -2.055 1 93.94 83 ARG B N 1
ATOM 2198 C CA . ARG B 1 83 ? -5.867 21.406 -3.002 1 93.94 83 ARG B CA 1
ATOM 2199 C C . ARG B 1 83 ? -5.336 22.75 -2.518 1 93.94 83 ARG B C 1
ATOM 2201 O O . ARG B 1 83 ? -5.938 23.391 -1.646 1 93.94 83 ARG B O 1
ATOM 2208 N N . GLY B 1 84 ? -4.191 23.078 -3.01 1 87.69 84 GLY B N 1
ATOM 2209 C CA . GLY B 1 84 ? -3.363 24.203 -2.598 1 87.69 84 GLY B CA 1
ATOM 2210 C C . GLY B 1 84 ? -1.887 23.859 -2.533 1 87.69 84 GLY B C 1
ATOM 2211 O O . GLY B 1 84 ? -1.496 22.719 -2.779 1 87.69 84 GLY B O 1
ATOM 2212 N N . SER B 1 85 ? -1.128 24.844 -2.297 1 86.06 85 SER B N 1
ATOM 2213 C CA . SER B 1 85 ? 0.314 24.641 -2.211 1 86.06 85 SER B CA 1
ATOM 2214 C C . SER B 1 85 ? 0.851 25.047 -0.845 1 86.06 85 SER B C 1
ATOM 2216 O O . SER B 1 85 ? 0.131 25.656 -0.047 1 86.06 85 SER B O 1
ATOM 2218 N N . GLY B 1 86 ? 2.082 24.547 -0.564 1 87.5 86 GLY B N 1
ATOM 2219 C CA . GLY B 1 86 ? 2.74 24.906 0.684 1 87.5 86 GLY B CA 1
ATOM 2220 C C . GLY B 1 86 ? 2.83 23.734 1.659 1 87.5 86 GLY B C 1
ATOM 2221 O O . GLY B 1 86 ? 2.797 22.578 1.253 1 87.5 86 GLY B O 1
ATOM 2222 N N . VAL B 1 87 ? 3.084 24.141 2.912 1 83.56 87 VAL B N 1
ATOM 2223 C CA . VAL B 1 87 ? 3.273 23.156 3.965 1 83.56 87 VAL B CA 1
ATOM 2224 C C . VAL B 1 87 ? 1.934 22.5 4.312 1 83.56 87 VAL B C 1
ATOM 2226 O O . VAL B 1 87 ? 0.938 23.203 4.527 1 83.56 87 VAL B O 1
ATOM 2229 N N . VAL B 1 88 ? 1.982 21.188 4.344 1 86.19 88 VAL B N 1
ATOM 2230 C CA . VAL B 1 88 ? 0.797 20.422 4.715 1 86.19 88 VAL B CA 1
ATOM 2231 C C . VAL B 1 88 ? 0.833 20.109 6.211 1 86.19 88 VAL B C 1
ATOM 2233 O O . VAL B 1 88 ? -0.128 20.391 6.934 1 86.19 88 VAL B O 1
ATOM 2236 N N . SER B 1 89 ? 1.935 19.562 6.66 1 90.38 89 SER B N 1
ATOM 2237 C CA . SER B 1 89 ? 2.086 19.203 8.07 1 90.38 89 SER B CA 1
ATOM 2238 C C . SER B 1 89 ? 3.52 18.781 8.383 1 90.38 89 SER B C 1
ATOM 2240 O O . SER B 1 89 ? 4.273 18.406 7.484 1 90.38 89 SER B O 1
ATOM 2242 N N . ARG B 1 90 ? 3.854 18.953 9.703 1 95.88 90 ARG B N 1
ATOM 2243 C CA . ARG B 1 90 ? 5.059 18.344 10.258 1 95.88 90 ARG B CA 1
ATOM 2244 C C . ARG B 1 90 ? 4.707 17.266 11.289 1 95.88 90 ARG B C 1
ATOM 2246 O O . ARG B 1 90 ? 3.98 17.531 12.25 1 95.88 90 ARG B O 1
ATOM 2253 N N . HIS B 1 91 ? 5.27 16.094 11.031 1 97.31 91 HIS B N 1
ATOM 2254 C CA . HIS B 1 91 ? 4.875 15.016 11.93 1 97.31 91 HIS B CA 1
ATOM 2255 C C . HIS B 1 91 ? 5.984 13.977 12.062 1 97.31 91 HIS B C 1
ATOM 2257 O O . HIS B 1 91 ? 6.887 13.914 11.227 1 97.31 91 HIS B O 1
ATOM 2263 N N . ARG B 1 92 ? 5.914 13.234 13.195 1 97.12 92 ARG B N 1
ATOM 2264 C CA . ARG B 1 92 ? 6.77 12.094 13.477 1 97.12 92 ARG B CA 1
ATOM 2265 C C . ARG B 1 92 ? 5.996 10.781 13.336 1 97.12 92 ARG B C 1
ATOM 2267 O O . ARG B 1 92 ? 4.887 10.656 13.859 1 97.12 92 ARG B O 1
ATOM 2274 N N . HIS B 1 93 ? 6.648 9.852 12.641 1 97.06 93 HIS B N 1
ATOM 2275 C CA . HIS B 1 93 ? 5.984 8.578 12.398 1 97.06 93 HIS B CA 1
ATOM 2276 C C . HIS B 1 93 ? 6.262 7.594 13.531 1 97.06 93 HIS B C 1
ATOM 2278 O O . HIS B 1 93 ? 7.414 7.398 13.922 1 97.06 93 HIS B O 1
ATOM 2284 N N . THR B 1 94 ? 5.18 6.859 14.016 1 95.44 94 THR B N 1
ATOM 2285 C CA . THR B 1 94 ? 5.359 5.781 14.984 1 95.44 94 THR B CA 1
ATOM 2286 C C . THR B 1 94 ? 5.551 4.445 14.273 1 95.44 94 THR B C 1
ATOM 2288 O O . THR B 1 94 ? 6.02 3.475 14.875 1 95.44 94 THR B O 1
ATOM 2291 N N . GLY B 1 95 ? 5.141 4.285 13.055 1 96.31 95 GLY B N 1
ATOM 2292 C CA . GLY B 1 95 ? 5.336 3.141 12.18 1 96.31 95 GLY B CA 1
ATOM 2293 C C . GLY B 1 95 ? 5.652 3.531 10.75 1 96.31 95 GLY B C 1
ATOM 2294 O O . GLY B 1 95 ? 5.688 4.719 10.422 1 96.31 95 GLY B O 1
ATOM 2295 N N . PRO B 1 96 ? 5.957 2.525 9.93 1 97.5 96 PRO B N 1
ATOM 2296 C CA . PRO B 1 96 ? 6.305 2.834 8.539 1 97.5 96 PRO B CA 1
ATOM 2297 C C . PRO B 1 96 ? 5.113 3.348 7.734 1 97.5 96 PRO B C 1
ATOM 2299 O O . PRO B 1 96 ? 3.963 3.045 8.062 1 97.5 96 PRO B O 1
ATOM 2302 N N . VAL B 1 97 ? 5.449 4.086 6.727 1 98.44 97 VAL B N 1
ATOM 2303 C CA . VAL B 1 97 ? 4.457 4.613 5.797 1 98.44 97 VAL B CA 1
ATOM 2304 C C . VAL B 1 97 ? 4.867 4.285 4.363 1 98.44 97 VAL B C 1
ATOM 2306 O O . VAL B 1 97 ? 6.039 4.41 4 1 98.44 97 VAL B O 1
ATOM 2309 N N . HIS B 1 98 ? 3.945 3.811 3.623 1 98.75 98 HIS B N 1
ATOM 2310 C CA . HIS B 1 98 ? 4.121 3.588 2.193 1 98.75 98 HIS B CA 1
ATOM 2311 C C . HIS B 1 98 ? 3.211 4.5 1.378 1 98.75 98 HIS B C 1
ATOM 2313 O O . HIS B 1 98 ? 2.051 4.711 1.739 1 98.75 98 HIS B O 1
ATOM 2319 N N . ALA B 1 99 ? 3.779 4.984 0.257 1 98.69 99 ALA B N 1
ATOM 2320 C CA . ALA B 1 99 ? 3.029 5.949 -0.545 1 98.69 99 ALA B CA 1
ATOM 2321 C C . ALA B 1 99 ? 3.16 5.641 -2.033 1 98.69 99 ALA B C 1
ATOM 2323 O O . ALA B 1 99 ? 4.238 5.281 -2.508 1 98.69 99 ALA B O 1
ATOM 2324 N N . MET B 1 100 ? 2.072 5.723 -2.734 1 98.44 100 MET B N 1
ATOM 2325 C CA . MET B 1 100 ? 2.012 5.789 -4.191 1 98.44 100 MET B CA 1
ATOM 2326 C C . MET B 1 100 ? 1.401 7.105 -4.652 1 98.44 100 MET B C 1
ATOM 2328 O O . MET B 1 100 ? 0.27 7.434 -4.289 1 98.44 100 MET B O 1
ATOM 2332 N N . VAL B 1 101 ? 2.139 7.855 -5.473 1 98.31 101 VAL B N 1
ATOM 2333 C CA . VAL B 1 101 ? 1.634 9.148 -5.914 1 98.31 101 VAL B CA 1
ATOM 2334 C C . VAL B 1 101 ? 0.724 8.961 -7.129 1 98.31 101 VAL B C 1
ATOM 2336 O O . VAL B 1 101 ? 1.171 8.508 -8.188 1 98.31 101 VAL B O 1
ATOM 2339 N N . LEU B 1 102 ? -0.542 9.391 -6.973 1 97.44 102 LEU B N 1
ATOM 2340 C CA . LEU B 1 102 ? -1.518 9.188 -8.039 1 97.44 102 LEU B CA 1
ATOM 2341 C C . LEU B 1 102 ? -1.657 10.445 -8.891 1 97.44 102 LEU B C 1
ATOM 2343 O O . LEU B 1 102 ? -1.977 10.359 -10.078 1 97.44 102 LEU B O 1
ATOM 2347 N N . LYS B 1 103 ? -1.484 11.57 -8.281 1 96.44 103 LYS B N 1
ATOM 2348 C CA . LYS B 1 103 ? -1.582 12.859 -8.953 1 96.44 103 LYS B CA 1
ATOM 2349 C C . LYS B 1 103 ? -0.65 13.883 -8.312 1 96.44 103 LYS B C 1
ATOM 2351 O O . LYS B 1 103 ? -0.557 13.969 -7.086 1 96.44 103 LYS B O 1
ATOM 2356 N N . GLY B 1 104 ? 0.051 14.664 -9.234 1 96.81 104 GLY B N 1
ATOM 2357 C CA . GLY B 1 104 ? 0.906 15.734 -8.742 1 96.81 104 GLY B CA 1
ATOM 2358 C C . GLY B 1 104 ? 2.221 15.234 -8.172 1 96.81 104 GLY B C 1
ATOM 2359 O O . GLY B 1 104 ? 2.789 14.266 -8.672 1 96.81 104 GLY B O 1
ATOM 2360 N N . ARG B 1 105 ? 2.773 16.062 -7.242 1 97.88 105 ARG B N 1
ATOM 2361 C CA . ARG B 1 105 ? 4.035 15.75 -6.578 1 97.88 105 ARG B CA 1
ATOM 2362 C C . ARG B 1 105 ? 4.141 16.469 -5.234 1 97.88 105 ARG B C 1
ATOM 2364 O O . ARG B 1 105 ? 3.398 17.422 -4.969 1 97.88 105 ARG B O 1
ATOM 2371 N N . TRP B 1 106 ? 4.961 15.953 -4.418 1 97.44 106 TRP B N 1
ATOM 2372 C CA . TRP B 1 106 ? 5.258 16.516 -3.105 1 97.44 106 TRP B CA 1
ATOM 2373 C C . TRP B 1 106 ? 6.664 16.125 -2.654 1 97.44 106 TRP B C 1
ATOM 2375 O O . TRP B 1 106 ? 7.309 15.273 -3.268 1 97.44 106 TRP B O 1
ATOM 2385 N N . TYR B 1 107 ? 7.145 16.859 -1.685 1 97.38 107 TYR B N 1
ATOM 2386 C CA . TYR B 1 107 ? 8.414 16.5 -1.06 1 97.38 107 TYR B CA 1
ATOM 2387 C C . TYR B 1 107 ? 8.414 16.875 0.418 1 97.38 107 TYR B C 1
ATOM 2389 O O . TYR B 1 107 ? 7.469 17.5 0.911 1 97.38 107 TYR B O 1
ATOM 2397 N N . TYR B 1 108 ? 9.414 16.344 1.116 1 97.44 108 TYR B N 1
ATOM 2398 C CA . TYR B 1 108 ? 9.664 16.734 2.496 1 97.44 108 TYR B CA 1
ATOM 2399 C C . TYR B 1 108 ? 10.812 17.734 2.576 1 97.44 108 TYR B C 1
ATOM 2401 O O . TYR B 1 108 ? 11.844 17.562 1.92 1 97.44 108 TYR B O 1
ATOM 2409 N N . LEU B 1 109 ? 10.625 18.734 3.432 1 96.31 109 LEU B N 1
ATOM 2410 C CA . LEU B 1 109 ? 11.625 19.781 3.549 1 96.31 109 LEU B CA 1
ATOM 2411 C C . LEU B 1 109 ? 12.953 19.219 4.043 1 96.31 109 LEU B C 1
ATOM 2413 O O . LEU B 1 109 ? 14.008 19.828 3.816 1 96.31 109 LEU B O 1
ATOM 2417 N N . GLU B 1 110 ? 12.945 18.109 4.664 1 96.25 110 GLU B N 1
ATOM 2418 C CA . GLU B 1 110 ? 14.125 17.5 5.266 1 96.25 110 GLU B CA 1
ATOM 2419 C C . GLU B 1 110 ? 14.875 16.625 4.262 1 96.25 110 GLU B C 1
ATOM 2421 O O . GLU B 1 110 ? 15.914 16.062 4.582 1 96.25 110 GLU B O 1
ATOM 2426 N N . HIS B 1 111 ? 14.305 16.453 3.049 1 96.38 111 HIS B N 1
ATOM 2427 C CA . HIS B 1 111 ? 14.906 15.57 2.055 1 96.38 111 HIS B CA 1
ATOM 2428 C C . HIS B 1 111 ? 15.188 16.312 0.752 1 96.38 111 HIS B C 1
ATOM 2430 O O . HIS B 1 111 ? 14.594 17.359 0.496 1 96.38 111 HIS B O 1
ATOM 2436 N N . ASP B 1 112 ? 16 15.656 -0.119 1 95.69 112 ASP B N 1
ATOM 2437 C CA . ASP B 1 112 ? 16.328 16.234 -1.419 1 95.69 112 ASP B CA 1
ATOM 2438 C C . ASP B 1 112 ? 15.539 15.555 -2.535 1 95.69 112 ASP B C 1
ATOM 2440 O O . ASP B 1 112 ? 15.547 16.016 -3.68 1 95.69 112 ASP B O 1
ATOM 2444 N N . TRP B 1 113 ? 14.891 14.57 -2.188 1 95.62 113 TRP B N 1
ATOM 2445 C CA . TRP B 1 113 ? 14.125 13.859 -3.211 1 95.62 113 TRP B CA 1
ATOM 2446 C C . TRP B 1 113 ? 12.719 14.43 -3.33 1 95.62 113 TRP B C 1
ATOM 2448 O O . TRP B 1 113 ? 12.242 15.125 -2.428 1 95.62 113 TRP B O 1
ATOM 2458 N N . VAL B 1 114 ? 12.07 14.141 -4.496 1 97.38 114 VAL B N 1
ATOM 2459 C CA . VAL B 1 114 ? 10.688 14.523 -4.773 1 97.38 114 VAL B CA 1
ATOM 2460 C C . VAL B 1 114 ? 9.867 13.281 -5.09 1 97.38 114 VAL B C 1
ATOM 2462 O O . VAL B 1 114 ? 10.297 12.422 -5.867 1 97.38 114 VAL B O 1
ATOM 2465 N N . ALA B 1 115 ? 8.781 13.141 -4.434 1 98 115 ALA B N 1
ATOM 2466 C CA . ALA B 1 115 ? 7.801 12.117 -4.793 1 98 115 ALA B CA 1
ATOM 2467 C C . ALA B 1 115 ? 6.918 12.586 -5.945 1 98 115 ALA B C 1
ATOM 2469 O O . ALA B 1 115 ? 6.102 13.5 -5.781 1 98 115 ALA B O 1
ATOM 2470 N N . GLU B 1 116 ? 7.023 11.883 -7.039 1 97.56 116 GLU B N 1
ATOM 2471 C CA . GLU B 1 116 ? 6.332 12.32 -8.25 1 97.56 116 GLU B CA 1
ATOM 2472 C C . GLU B 1 116 ? 5.238 11.336 -8.648 1 97.56 116 GLU B C 1
ATOM 2474 O O . GLU B 1 116 ? 5.258 10.18 -8.227 1 97.56 116 GLU B O 1
ATOM 2479 N N . GLN B 1 117 ? 4.352 11.875 -9.516 1 97.5 117 GLN B N 1
ATOM 2480 C CA . GLN B 1 117 ? 3.26 11.039 -10.008 1 97.5 117 GLN B CA 1
ATOM 2481 C C . GLN B 1 117 ? 3.779 9.719 -10.562 1 97.5 117 GLN B C 1
ATOM 2483 O O . GLN B 1 117 ? 4.734 9.703 -11.344 1 97.5 117 GLN B O 1
ATOM 2488 N N . GLY B 1 118 ? 3.131 8.695 -10.086 1 97 118 GLY B N 1
ATOM 2489 C CA . GLY B 1 118 ? 3.541 7.367 -10.516 1 97 118 GLY B CA 1
ATOM 2490 C C . GLY B 1 118 ? 4.668 6.785 -9.68 1 97 118 GLY B C 1
ATOM 2491 O O . GLY B 1 118 ? 5.078 5.645 -9.898 1 97 118 GLY B O 1
ATOM 2492 N N . GLY B 1 119 ? 5.184 7.559 -8.719 1 97.81 119 GLY B N 1
ATOM 2493 C CA . GLY B 1 119 ? 6.285 7.109 -7.887 1 97.81 119 GLY B CA 1
ATOM 2494 C C . GLY B 1 119 ? 5.828 6.434 -6.609 1 97.81 119 GLY B C 1
ATOM 2495 O O . GLY B 1 119 ? 4.645 6.469 -6.27 1 97.81 119 GLY B O 1
ATOM 2496 N N . TYR B 1 120 ? 6.742 5.75 -5.949 1 98.44 120 TYR B N 1
ATOM 2497 C CA . TYR B 1 120 ? 6.586 5.082 -4.66 1 98.44 120 TYR B CA 1
ATOM 2498 C C . TYR B 1 120 ? 7.559 5.648 -3.633 1 98.44 120 TYR B C 1
ATOM 2500 O O . TYR B 1 120 ? 8.719 5.918 -3.949 1 98.44 120 TYR B O 1
ATOM 2508 N N . ALA B 1 121 ? 7.086 5.84 -2.391 1 98.5 121 ALA B N 1
ATOM 2509 C CA . ALA B 1 121 ? 7.941 6.285 -1.293 1 98.5 121 ALA B CA 1
ATOM 2510 C C . ALA B 1 121 ? 7.723 5.434 -0.045 1 98.5 121 ALA B C 1
ATOM 2512 O O . ALA B 1 121 ? 6.598 5.02 0.241 1 98.5 121 ALA B O 1
ATOM 2513 N N . PHE B 1 122 ? 8.758 5.168 0.64 1 98.5 122 PHE B N 1
ATOM 2514 C CA . PHE B 1 122 ? 8.758 4.523 1.949 1 98.5 122 PHE B CA 1
ATOM 2515 C C . PHE B 1 122 ? 9.312 5.465 3.012 1 98.5 122 PHE B C 1
ATOM 2517 O O . PHE B 1 122 ? 10.414 6.008 2.857 1 98.5 122 PHE B O 1
ATOM 2524 N N . GLU B 1 123 ? 8.57 5.707 4.055 1 97.31 123 GLU B N 1
ATOM 2525 C CA . GLU B 1 123 ? 8.969 6.477 5.227 1 97.31 123 GLU B CA 1
ATOM 2526 C C . GLU B 1 123 ? 9.094 5.586 6.461 1 97.31 123 GLU B C 1
ATOM 2528 O O . GLU B 1 123 ? 8.102 4.992 6.898 1 97.31 123 GLU B O 1
ATOM 2533 N N . PRO B 1 124 ? 10.219 5.52 7.055 1 96.56 124 PRO B N 1
ATOM 2534 C CA . PRO B 1 124 ? 10.406 4.59 8.172 1 96.56 124 PRO B CA 1
ATOM 2535 C C . PRO B 1 124 ? 9.836 5.121 9.484 1 96.56 124 PRO B C 1
ATOM 2537 O O . PRO B 1 124 ? 9.664 6.332 9.641 1 96.56 124 PRO B O 1
ATOM 2540 N N . ALA B 1 125 ? 9.57 4.145 10.398 1 95.69 125 ALA B N 1
ATOM 2541 C CA . ALA B 1 125 ? 9.281 4.531 11.781 1 95.69 125 ALA B CA 1
ATOM 2542 C C . ALA B 1 125 ? 10.383 5.418 12.344 1 95.69 125 ALA B C 1
ATOM 2544 O O . ALA B 1 125 ? 11.57 5.184 12.086 1 95.69 125 ALA B O 1
ATOM 2545 N N . GLY B 1 126 ? 9.945 6.453 13.109 1 95.25 126 GLY B N 1
ATOM 2546 C CA . GLY B 1 126 ? 10.914 7.309 13.773 1 95.25 126 GLY B CA 1
ATOM 2547 C C . GLY B 1 126 ? 11.195 8.594 13.016 1 95.25 126 GLY B C 1
ATOM 2548 O O . GLY B 1 126 ? 11.695 9.562 13.594 1 95.25 126 GLY B O 1
ATOM 2549 N N . GLU B 1 127 ? 10.961 8.625 11.734 1 96.69 127 GLU B N 1
ATOM 2550 C CA . GLU B 1 127 ? 11.289 9.805 10.938 1 96.69 127 GLU B CA 1
ATOM 2551 C C . GLU B 1 127 ? 10.336 10.961 11.242 1 96.69 127 GLU B C 1
ATOM 2553 O O . GLU B 1 127 ? 9.133 10.75 11.406 1 96.69 127 GLU B O 1
ATOM 2558 N N . THR B 1 128 ? 10.867 12.117 11.336 1 97.38 128 THR B N 1
ATOM 2559 C CA . THR B 1 128 ? 10.125 13.367 11.43 1 97.38 128 THR B CA 1
ATOM 2560 C C . THR B 1 128 ? 10.359 14.234 10.195 1 97.38 128 THR B C 1
ATOM 2562 O O . THR B 1 128 ? 11.508 14.477 9.812 1 97.38 128 THR B O 1
ATOM 2565 N N . HIS B 1 129 ? 9.281 14.609 9.562 1 97.69 129 HIS B N 1
ATOM 2566 C CA . HIS B 1 129 ? 9.461 15.414 8.359 1 97.69 129 HIS B CA 1
ATOM 2567 C C . HIS B 1 129 ? 8.266 16.328 8.117 1 97.69 129 HIS B C 1
ATOM 2569 O O . HIS B 1 129 ? 7.238 16.203 8.789 1 97.69 129 HIS B O 1
ATOM 2575 N N . THR B 1 130 ? 8.508 17.297 7.227 1 97.12 130 THR B N 1
ATOM 2576 C CA . THR B 1 130 ? 7.566 18.359 6.906 1 97.12 130 THR B CA 1
ATOM 2577 C C . THR B 1 130 ? 7.117 18.266 5.449 1 97.12 130 THR B C 1
ATOM 2579 O O . THR B 1 130 ? 7.871 18.609 4.539 1 97.12 130 THR B O 1
ATOM 2582 N N . LEU B 1 131 ? 5.891 17.859 5.234 1 96.81 131 LEU B N 1
ATOM 2583 C CA . LEU B 1 131 ? 5.383 17.672 3.883 1 96.81 131 LEU B CA 1
ATOM 2584 C C . LEU B 1 131 ? 5.078 19 3.215 1 96.81 131 LEU B C 1
ATOM 2586 O O . LEU B 1 131 ? 4.469 19.875 3.826 1 96.81 131 LEU B O 1
ATOM 2590 N N . PHE B 1 132 ? 5.516 19.109 1.986 1 96.5 132 PHE B N 1
ATOM 2591 C CA . PHE B 1 132 ? 5.348 20.328 1.207 1 96.5 132 PHE B CA 1
ATOM 2592 C C . PHE B 1 132 ? 4.836 20 -0.193 1 96.5 132 PHE B C 1
ATOM 2594 O O . PHE B 1 132 ? 5.324 19.078 -0.842 1 96.5 132 PHE B O 1
ATOM 2601 N N . VAL B 1 133 ? 3.822 20.719 -0.656 1 96.62 133 VAL B N 1
ATOM 2602 C CA . VAL B 1 133 ? 3.334 20.656 -2.029 1 96.62 133 VAL B CA 1
ATOM 2603 C C . VAL B 1 133 ? 3.758 21.906 -2.793 1 96.62 133 VAL B C 1
ATOM 2605 O O . VAL B 1 133 ? 3.459 23.031 -2.375 1 96.62 133 VAL B O 1
ATOM 2608 N N . PRO B 1 134 ? 4.359 21.703 -3.902 1 96.06 134 PRO B N 1
ATOM 2609 C CA . PRO B 1 134 ? 4.867 22.859 -4.656 1 96.06 134 PRO B CA 1
ATOM 2610 C C . PRO B 1 134 ? 3.752 23.766 -5.152 1 96.06 134 PRO B C 1
ATOM 2612 O O . PRO B 1 134 ? 2.631 23.312 -5.387 1 96.06 134 PRO B O 1
ATOM 2615 N N . GLU B 1 135 ? 4.145 25 -5.465 1 93.25 135 GLU B N 1
ATOM 2616 C CA . GLU B 1 135 ? 3.188 26.031 -5.852 1 93.25 135 GLU B CA 1
ATOM 2617 C C . GLU B 1 135 ? 2.566 25.734 -7.211 1 93.25 135 GLU B C 1
ATOM 2619 O O . GLU B 1 135 ? 1.426 26.109 -7.477 1 93.25 135 GLU B O 1
ATOM 2624 N N . ASP B 1 136 ? 3.281 25.078 -8 1 95.88 136 ASP B N 1
ATOM 2625 C CA . ASP B 1 136 ? 2.803 24.844 -9.359 1 95.88 136 ASP B CA 1
ATOM 2626 C C . ASP B 1 136 ? 1.933 23.578 -9.414 1 95.88 136 ASP B C 1
ATOM 2628 O O . ASP B 1 136 ? 1.537 23.141 -10.5 1 95.88 136 ASP B O 1
ATOM 2632 N N . VAL B 1 137 ? 1.651 23 -8.305 1 96.44 137 VAL B N 1
ATOM 2633 C CA . VAL B 1 137 ? 0.8 21.828 -8.234 1 96.44 137 VAL B CA 1
ATOM 2634 C C . VAL B 1 137 ? -0.572 22.203 -7.684 1 96.44 137 VAL B C 1
ATOM 2636 O O . VAL B 1 137 ? -0.725 22.438 -6.48 1 96.44 137 VAL B O 1
ATOM 2639 N N . PRO B 1 138 ? -1.58 22.266 -8.516 1 94.69 138 PRO B N 1
ATOM 2640 C CA . PRO B 1 138 ? -2.898 22.688 -8.039 1 94.69 138 PRO B CA 1
ATOM 2641 C C . PRO B 1 138 ? -3.59 21.625 -7.184 1 94.69 138 PRO B C 1
ATOM 2643 O O . PRO B 1 138 ? -4.438 21.953 -6.352 1 94.69 138 PRO B O 1
ATOM 2646 N N . GLU B 1 139 ? -3.277 20.344 -7.492 1 96.12 139 GLU B N 1
ATOM 2647 C CA . GLU B 1 139 ? -3.861 19.234 -6.754 1 96.12 139 GLU B CA 1
ATOM 2648 C C . GLU B 1 139 ? -2.887 18.062 -6.656 1 96.12 139 GLU B C 1
ATOM 2650 O O . GLU B 1 139 ? -2.271 17.672 -7.652 1 96.12 139 GLU B O 1
ATOM 2655 N N . MET B 1 140 ? -2.729 17.609 -5.484 1 97.5 140 MET B N 1
ATOM 2656 C CA . MET B 1 140 ? -1.912 16.438 -5.195 1 97.5 140 MET B CA 1
ATOM 2657 C C . MET B 1 140 ? -2.75 15.336 -4.555 1 97.5 140 MET B C 1
ATOM 2659 O O . MET B 1 140 ? -3.521 15.594 -3.629 1 97.5 140 MET B O 1
ATOM 2663 N N . ILE B 1 141 ? -2.734 14.078 -5.098 1 97.75 141 ILE B N 1
ATOM 2664 C CA . ILE B 1 141 ? -3.398 12.922 -4.508 1 97.75 141 ILE B CA 1
ATOM 2665 C C . ILE B 1 141 ? -2.402 11.773 -4.363 1 97.75 141 ILE B C 1
ATOM 2667 O O . ILE B 1 141 ? -1.754 11.375 -5.336 1 97.75 141 ILE B O 1
ATOM 2671 N N . THR B 1 142 ? -2.293 11.305 -3.154 1 98.38 142 THR B N 1
ATOM 2672 C CA . THR B 1 142 ? -1.387 10.195 -2.869 1 98.38 142 THR B CA 1
ATOM 2673 C C . THR B 1 142 ? -2.094 9.117 -2.057 1 98.38 142 THR B C 1
ATOM 2675 O O . THR B 1 142 ? -2.842 9.422 -1.126 1 98.38 142 THR B O 1
ATOM 2678 N N . TRP B 1 143 ? -1.909 7.836 -2.484 1 98.62 143 TRP B N 1
ATOM 2679 C CA . TRP B 1 143 ? -2.281 6.672 -1.684 1 98.62 143 TRP B CA 1
ATOM 2680 C C . TRP B 1 143 ? -1.274 6.438 -0.563 1 98.62 143 TRP B C 1
ATOM 2682 O O . TRP B 1 143 ? -0.07 6.344 -0.813 1 98.62 143 TRP B O 1
ATOM 2692 N N . PHE B 1 144 ? -1.777 6.363 0.715 1 98.69 144 PHE B N 1
ATOM 2693 C CA . PHE B 1 144 ? -0.905 6.133 1.86 1 98.69 144 PHE B CA 1
ATOM 2694 C C . PHE B 1 144 ? -1.351 4.906 2.643 1 98.69 144 PHE B C 1
ATOM 2696 O O . PHE B 1 144 ? -2.541 4.734 2.918 1 98.69 144 PHE B O 1
ATOM 2703 N N . HIS B 1 145 ? -0.424 4.066 2.955 1 98.75 145 HIS B N 1
ATOM 2704 C CA . HIS B 1 145 ? -0.529 3.068 4.016 1 98.75 145 HIS B CA 1
ATOM 2705 C C . HIS B 1 145 ? 0.25 3.498 5.254 1 98.75 145 HIS B C 1
ATOM 2707 O O . HIS B 1 145 ? 1.483 3.486 5.25 1 98.75 145 HIS B O 1
ATOM 2713 N N . VAL B 1 146 ? -0.46 3.84 6.301 1 98.44 146 VAL B N 1
ATOM 2714 C CA . VAL B 1 146 ? 0.163 4.383 7.5 1 98.44 146 VAL B CA 1
ATOM 2715 C C . VAL B 1 146 ? 0.026 3.387 8.648 1 98.44 146 VAL B C 1
ATOM 2717 O O . VAL B 1 146 ? -1.086 3.086 9.094 1 98.44 146 VAL B O 1
ATOM 2720 N N . THR B 1 147 ? 1.102 2.865 9.125 1 97.62 147 THR B N 1
ATOM 2721 C CA . THR B 1 147 ? 1.111 1.973 10.273 1 97.62 147 THR B CA 1
ATOM 2722 C C . THR B 1 147 ? 1.35 2.756 11.562 1 97.62 147 THR B C 1
ATOM 2724 O O . THR B 1 147 ? 2.238 3.607 11.625 1 97.62 147 THR B O 1
ATOM 2727 N N . GLY B 1 148 ? 0.564 2.379 12.586 1 95.56 148 GLY B N 1
ATOM 2728 C CA . GLY B 1 148 ? 0.601 3.178 13.805 1 95.56 148 GLY B CA 1
ATOM 2729 C C . GLY B 1 148 ? -0.109 4.512 13.664 1 95.56 148 GLY B C 1
ATOM 2730 O O . GLY B 1 148 ? -1.325 4.555 13.469 1 95.56 148 GLY B O 1
ATOM 2731 N N . GLY B 1 149 ? 0.687 5.617 13.711 1 94.12 149 GLY B N 1
ATOM 2732 C CA . GLY B 1 149 ? 0.16 6.969 13.594 1 94.12 149 GLY B CA 1
ATOM 2733 C C . GLY B 1 149 ? 1.243 8.031 13.57 1 94.12 149 GLY B C 1
ATOM 2734 O O . GLY B 1 149 ? 2.406 7.73 13.289 1 94.12 149 GLY B O 1
ATOM 2735 N N . TYR B 1 150 ? 0.704 9.25 13.68 1 95.38 150 TYR B N 1
ATOM 2736 C CA . TYR B 1 150 ? 1.57 10.43 13.664 1 95.38 150 TYR B CA 1
ATOM 2737 C C . TYR B 1 150 ? 1.462 11.203 14.969 1 95.38 150 TYR B C 1
ATOM 2739 O O . TYR B 1 150 ? 0.383 11.297 15.555 1 95.38 150 TYR B O 1
ATOM 2747 N N . THR B 1 151 ? 2.58 11.719 15.375 1 96.44 151 THR B N 1
ATOM 2748 C CA . THR B 1 151 ? 2.57 12.844 16.297 1 96.44 151 THR B CA 1
ATOM 2749 C C . THR B 1 151 ? 2.951 14.133 15.578 1 96.44 151 THR B C 1
ATOM 2751 O O . THR B 1 151 ? 4.039 14.234 15.008 1 96.44 151 THR B O 1
ATOM 2754 N N . TYR B 1 152 ? 2.027 15.023 15.523 1 95.75 152 TYR B N 1
ATOM 2755 C CA . TYR B 1 152 ? 2.363 16.344 14.992 1 95.75 152 TYR B CA 1
ATOM 2756 C C . TYR B 1 152 ? 3.309 17.078 15.93 1 95.75 152 TYR B C 1
ATOM 2758 O O . TYR B 1 152 ? 3.141 17.047 17.156 1 95.75 152 TYR B O 1
ATOM 2766 N N . VAL B 1 153 ? 4.293 17.766 15.312 1 95.56 153 VAL B N 1
ATOM 2767 C CA . VAL B 1 153 ? 5.281 18.438 16.156 1 95.56 153 VAL B CA 1
ATOM 2768 C C . VAL B 1 153 ? 5.637 19.797 15.547 1 95.56 153 VAL B C 1
ATOM 2770 O O . VAL B 1 153 ? 5.414 20.031 14.352 1 95.56 153 VAL B O 1
ATOM 2773 N N . ASP B 1 154 ? 6.125 20.594 16.375 1 94.56 154 ASP B N 1
ATOM 2774 C CA . ASP B 1 154 ? 6.738 21.812 15.852 1 94.56 154 ASP B CA 1
ATOM 2775 C C . ASP B 1 154 ? 8.18 21.562 15.422 1 94.56 154 ASP B C 1
ATOM 2777 O O . ASP B 1 154 ? 8.672 20.438 15.5 1 94.56 154 ASP B O 1
ATOM 2781 N N . PRO B 1 155 ? 8.859 22.625 14.859 1 95.5 155 PRO B N 1
ATOM 2782 C CA . PRO B 1 155 ? 10.211 22.406 14.336 1 95.5 155 PRO B CA 1
ATOM 2783 C C . PRO B 1 155 ? 11.18 21.906 15.406 1 95.5 155 PRO B C 1
ATOM 2785 O O . PRO B 1 155 ? 12.227 21.344 15.078 1 95.5 155 PRO B O 1
ATOM 2788 N N . GLU B 1 156 ? 10.828 22.125 16.734 1 94.75 156 GLU B N 1
ATOM 2789 C CA . GLU B 1 156 ? 11.695 21.703 17.828 1 94.75 156 GLU B CA 1
ATOM 2790 C C . GLU B 1 156 ? 11.242 20.359 18.406 1 94.75 156 GLU B C 1
ATOM 2792 O O . GLU B 1 156 ? 11.75 19.938 19.453 1 94.75 156 GLU B O 1
ATOM 2797 N N . GLY B 1 157 ? 10.289 19.75 17.797 1 94.12 157 GLY B N 1
ATOM 2798 C CA . GLY B 1 157 ? 9.883 18.406 18.172 1 94.12 157 GLY B CA 1
ATOM 2799 C C . GLY B 1 157 ? 8.875 18.375 19.312 1 94.12 157 GLY B C 1
ATOM 2800 O O . GLY B 1 157 ? 8.602 17.312 19.875 1 94.12 157 GLY B O 1
ATOM 2801 N N . VAL B 1 158 ? 8.352 19.516 19.672 1 94.38 158 VAL B N 1
ATOM 2802 C CA . VAL B 1 158 ? 7.34 19.562 20.719 1 94.38 158 VAL B CA 1
ATOM 2803 C C . VAL B 1 158 ? 6.004 19.078 20.156 1 94.38 158 VAL B C 1
ATOM 2805 O O . VAL B 1 158 ? 5.504 19.609 19.172 1 94.38 158 VAL B O 1
ATOM 2808 N N . ALA B 1 159 ? 5.43 18.109 20.828 1 94.94 159 ALA B N 1
ATOM 2809 C CA . ALA B 1 159 ? 4.188 17.484 20.375 1 94.94 159 ALA B CA 1
ATOM 2810 C C . ALA B 1 159 ? 3.037 18.484 20.391 1 94.94 159 ALA B C 1
ATOM 2812 O O . ALA B 1 159 ? 2.879 19.25 21.344 1 94.94 159 ALA B O 1
ATOM 2813 N N . GLN B 1 160 ? 2.248 18.422 19.344 1 94.94 160 GLN B N 1
ATOM 2814 C CA . GLN B 1 160 ? 1.134 19.359 19.203 1 94.94 160 GLN B CA 1
ATOM 2815 C C . GLN B 1 160 ? -0.182 18.609 18.984 1 94.94 160 GLN B C 1
ATOM 2817 O O . GLN B 1 160 ? -1.257 19.219 19.031 1 94.94 160 GLN B O 1
ATOM 2822 N N . GLY B 1 161 ? -0.135 17.344 18.703 1 94.69 161 GLY B N 1
ATOM 2823 C CA . GLY B 1 161 ? -1.3 16.516 18.422 1 94.69 161 GLY B CA 1
ATOM 2824 C C . GLY B 1 161 ? -0.942 15.141 17.875 1 94.69 161 GLY B C 1
ATOM 2825 O O . GLY B 1 161 ? 0.233 14.773 17.828 1 94.69 161 GLY B O 1
ATOM 2826 N N . TYR B 1 162 ? -1.917 14.359 17.656 1 95.81 162 TYR B N 1
ATOM 2827 C CA . TYR B 1 162 ? -1.654 13.031 17.125 1 95.81 162 TYR B CA 1
ATOM 2828 C C . TYR B 1 162 ? -2.785 12.57 16.219 1 95.81 162 TYR B C 1
ATOM 2830 O O . TYR B 1 162 ? -3.873 13.156 16.219 1 95.81 162 TYR B O 1
ATOM 2838 N N . GLU B 1 163 ? -2.482 11.609 15.445 1 96.44 163 GLU B N 1
ATOM 2839 C CA . GLU B 1 163 ? -3.434 10.945 14.555 1 96.44 163 GLU B CA 1
ATOM 2840 C C . GLU B 1 163 ? -3.156 9.453 14.461 1 96.44 163 GLU B C 1
ATOM 2842 O O . GLU B 1 163 ? -1.998 9.031 14.43 1 96.44 163 GLU B O 1
ATOM 2847 N N . ASP B 1 164 ? -4.156 8.672 14.578 1 97 164 ASP B N 1
ATOM 2848 C CA . ASP B 1 164 ? -4.105 7.23 14.352 1 97 164 ASP B CA 1
ATOM 2849 C C . ASP B 1 164 ? -5.391 6.73 13.688 1 97 164 ASP B C 1
ATOM 2851 O O . ASP B 1 164 ? -6.219 7.531 13.25 1 97 164 ASP B O 1
ATOM 2855 N N . VAL B 1 165 ? -5.488 5.43 13.562 1 98.31 165 VAL B N 1
ATOM 2856 C CA . VAL B 1 165 ? -6.621 4.863 12.836 1 98.31 165 VAL B CA 1
ATOM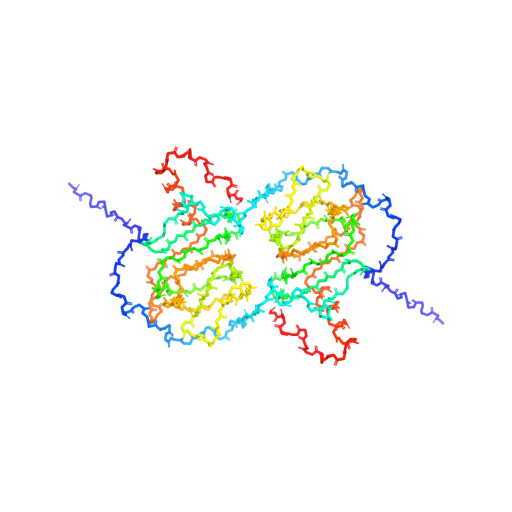 2857 C C . VAL B 1 165 ? -7.922 5.234 13.539 1 98.31 165 VAL B C 1
ATOM 2859 O O . VAL B 1 165 ? -8.945 5.461 12.883 1 98.31 165 VAL B O 1
ATOM 2862 N N . PHE B 1 166 ? -7.934 5.402 14.805 1 96.62 166 PHE B N 1
ATOM 2863 C CA . PHE B 1 166 ? -9.164 5.664 15.547 1 96.62 166 PHE B CA 1
ATOM 2864 C C . PHE B 1 166 ? -9.578 7.125 15.414 1 96.62 166 PHE B C 1
ATOM 2866 O O . PHE B 1 166 ? -10.766 7.434 15.32 1 96.62 166 PHE B O 1
ATOM 2873 N N . THR B 1 167 ? -8.594 8.047 15.398 1 97.12 167 THR B N 1
ATOM 2874 C CA . THR B 1 167 ? -8.938 9.43 15.117 1 97.12 167 THR B CA 1
ATOM 2875 C C . THR B 1 167 ? -9.477 9.578 13.695 1 97.12 167 THR B C 1
ATOM 2877 O O . THR B 1 167 ? -10.375 10.383 13.445 1 97.12 167 THR B O 1
ATOM 2880 N N . LYS B 1 168 ? -8.914 8.82 12.766 1 97.81 168 LYS B N 1
ATOM 2881 C CA . LYS B 1 168 ? -9.391 8.844 11.383 1 97.81 168 LYS B CA 1
ATOM 2882 C C . LYS B 1 168 ? -10.828 8.328 11.289 1 97.81 168 LYS B C 1
ATOM 2884 O O . LYS B 1 168 ? -11.656 8.906 10.594 1 97.81 168 LYS B O 1
ATOM 2889 N N . ILE B 1 169 ? -11.078 7.25 11.969 1 97.5 169 ILE B N 1
ATOM 2890 C CA . ILE B 1 169 ? -12.422 6.676 11.977 1 97.5 169 ILE B CA 1
ATOM 2891 C C . ILE B 1 169 ? -13.414 7.699 12.508 1 97.5 169 ILE B C 1
ATOM 2893 O O . ILE B 1 169 ? -14.469 7.93 11.906 1 97.5 169 ILE B O 1
ATOM 2897 N N . GLU B 1 170 ? -13.117 8.312 13.562 1 96.81 170 GLU B N 1
ATOM 2898 C CA . GLU B 1 170 ? -14.023 9.281 14.18 1 96.81 170 GLU B CA 1
ATOM 2899 C C . GLU B 1 170 ? -14.258 10.477 13.266 1 96.81 170 GLU B C 1
ATOM 2901 O O . GLU B 1 170 ? -15.391 10.938 13.109 1 96.81 170 GLU B O 1
ATOM 2906 N N . THR B 1 171 ? -13.18 10.938 12.664 1 96.62 171 THR B N 1
ATOM 2907 C CA . THR B 1 171 ? -13.289 12.07 11.758 1 96.62 171 THR B CA 1
ATOM 2908 C C . THR B 1 171 ? -14.156 11.727 10.555 1 96.62 171 THR B C 1
ATOM 2910 O O . THR B 1 171 ? -15.023 12.508 10.156 1 96.62 171 THR B O 1
ATOM 2913 N N . ALA B 1 172 ? -13.961 10.562 10 1 97.62 172 ALA B N 1
ATOM 2914 C CA . ALA B 1 172 ? -14.75 10.117 8.859 1 97.62 172 ALA B CA 1
ATOM 2915 C C . ALA B 1 172 ? -16.219 9.945 9.234 1 97.62 172 ALA B C 1
AT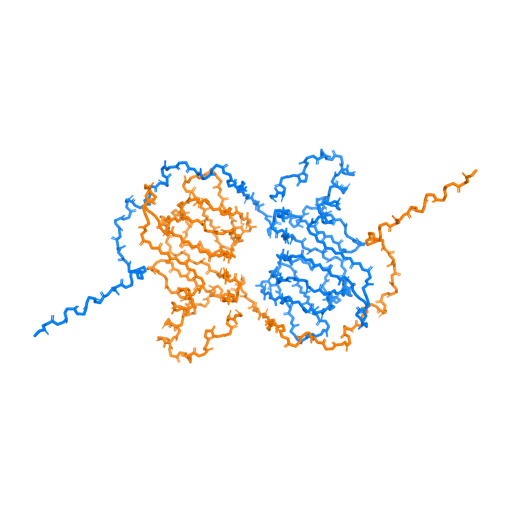OM 2917 O O . ALA B 1 172 ? -17.109 10.375 8.5 1 97.62 172 ALA B O 1
ATOM 2918 N N . ARG B 1 173 ? -16.391 9.344 10.367 1 96.94 173 ARG B N 1
ATOM 2919 C CA . ARG B 1 173 ? -17.75 9.109 10.852 1 96.94 173 ARG B CA 1
ATOM 2920 C C . ARG B 1 173 ? -18.516 10.422 10.992 1 96.94 173 ARG B C 1
ATOM 2922 O O . ARG B 1 173 ? -19.656 10.539 10.531 1 96.94 173 ARG B O 1
ATOM 2929 N N . LYS B 1 174 ? -17.922 11.383 11.586 1 96.19 174 LYS B N 1
ATOM 2930 C CA . LYS B 1 174 ? -18.547 12.688 11.773 1 96.19 174 LYS B CA 1
ATOM 2931 C C . LYS B 1 174 ? -18.875 13.344 10.438 1 96.19 174 LYS B C 1
ATOM 2933 O O . LYS B 1 174 ? -19.969 13.883 10.258 1 96.19 174 LYS B O 1
ATOM 2938 N N . HIS B 1 175 ? -17.953 13.289 9.523 1 95.88 175 HIS B N 1
ATOM 2939 C CA . HIS B 1 175 ? -18.172 13.906 8.219 1 95.88 175 HIS B CA 1
ATOM 2940 C C . HIS B 1 175 ? -19.297 13.219 7.461 1 95.88 175 HIS B C 1
ATOM 2942 O O . HIS B 1 175 ? -20.188 13.891 6.945 1 95.88 175 HIS B O 1
ATOM 2948 N N . TYR B 1 176 ? -19.266 11.953 7.43 1 96.62 176 TYR B N 1
ATOM 2949 C CA . TYR B 1 176 ? -20.266 11.227 6.672 1 96.62 176 TYR B CA 1
ATOM 2950 C C . TYR B 1 176 ? -21.656 11.422 7.285 1 96.62 176 TYR B C 1
ATOM 2952 O O . TYR B 1 176 ? -22.656 11.547 6.566 1 96.62 176 TYR B O 1
ATOM 2960 N N . ARG B 1 177 ? -21.719 11.469 8.547 1 95.56 177 ARG B N 1
ATOM 2961 C CA . ARG B 1 177 ? -22.984 11.797 9.211 1 95.56 177 ARG B CA 1
ATOM 2962 C C . ARG B 1 177 ? -23.484 13.172 8.789 1 95.56 177 ARG B C 1
ATOM 2964 O O . ARG B 1 177 ? -24.672 13.367 8.555 1 95.56 177 ARG B O 1
ATOM 2971 N N . SER B 1 178 ? -22.609 14.039 8.688 1 95.31 178 SER B N 1
ATOM 2972 C CA . SER B 1 178 ? -22.984 15.406 8.328 1 95.31 178 SER B CA 1
ATOM 2973 C C . SER B 1 178 ? -23.531 15.461 6.902 1 95.31 178 SER B C 1
ATOM 2975 O O . SER B 1 178 ? -24.25 16.406 6.547 1 95.31 178 SER B O 1
ATOM 2977 N N . LEU B 1 179 ? -23.203 14.492 6.09 1 94.5 179 LEU B N 1
ATOM 2978 C CA . LEU B 1 179 ? -23.703 14.422 4.723 1 94.5 179 LEU B CA 1
ATOM 2979 C C . LEU B 1 179 ? -25.062 13.734 4.676 1 94.5 179 LEU B C 1
ATOM 2981 O O . LEU B 1 179 ? -25.672 13.617 3.609 1 94.5 179 LEU B O 1
ATOM 2985 N N . GLY B 1 180 ? -25.5 13.18 5.828 1 96.06 180 GLY B N 1
ATOM 2986 C CA . GLY B 1 180 ? -26.781 12.492 5.887 1 96.06 180 GLY B CA 1
ATOM 2987 C C . GLY B 1 180 ? -26.672 11.008 5.621 1 96.06 180 GLY B C 1
ATOM 2988 O O . GLY B 1 180 ? -27.688 10.328 5.426 1 96.06 180 GLY B O 1
ATOM 2989 N N . LEU B 1 181 ? -25.469 10.508 5.625 1 95.75 181 LEU B N 1
ATOM 2990 C CA . LEU B 1 181 ? -25.281 9.07 5.453 1 95.75 181 LEU B CA 1
ATOM 2991 C C . LEU B 1 181 ? -25.5 8.336 6.77 1 95.75 181 LEU B C 1
ATOM 2993 O O . LEU B 1 181 ? -25.359 8.914 7.848 1 95.75 181 LEU B O 1
ATOM 2997 N N . PRO B 1 182 ? -25.906 7.082 6.652 1 95.69 182 PRO B N 1
ATOM 2998 C CA . PRO B 1 182 ? -26.125 6.328 7.887 1 95.69 182 PRO B CA 1
ATOM 2999 C C . PRO B 1 182 ? -24.859 6.168 8.719 1 95.69 182 PRO B C 1
ATOM 3001 O O . PRO B 1 182 ? -23.75 6.199 8.172 1 95.69 182 PRO B O 1
ATOM 3004 N N . ASP B 1 183 ? -25.047 5.863 9.969 1 89.94 183 ASP B N 1
ATOM 3005 C CA . ASP B 1 183 ? -23.922 5.762 10.906 1 89.94 183 ASP B CA 1
ATOM 3006 C C . ASP B 1 183 ? -23 4.609 10.539 1 89.94 183 ASP B C 1
ATOM 3008 O O . ASP B 1 183 ? -21.797 4.656 10.82 1 89.94 183 ASP B O 1
ATOM 3012 N N . ASP B 1 184 ? -23.547 3.686 9.891 1 93.38 184 ASP B N 1
ATOM 3013 C CA . ASP B 1 184 ? -22.75 2.502 9.602 1 93.38 184 ASP B CA 1
ATOM 3014 C C . ASP B 1 184 ? -22.047 2.621 8.25 1 93.38 184 ASP B C 1
ATOM 3016 O O . ASP B 1 184 ? -21.391 1.681 7.797 1 93.38 184 ASP B O 1
ATOM 3020 N N . TYR B 1 185 ? -22.172 3.793 7.676 1 95.75 185 TYR B N 1
ATOM 3021 C CA . TYR B 1 185 ? -21.516 3.994 6.391 1 95.75 185 TYR B CA 1
ATOM 3022 C C . TYR B 1 185 ? -20.016 3.779 6.508 1 95.75 185 TYR B C 1
ATOM 3024 O O . TYR B 1 185 ? -19.391 3.145 5.645 1 95.75 185 TYR B O 1
ATOM 3032 N N . VAL B 1 186 ? -19.406 4.246 7.598 1 96.31 186 VAL B N 1
ATOM 3033 C CA . VAL B 1 186 ? -17.969 4.195 7.781 1 96.31 186 VAL B CA 1
ATOM 3034 C C . VAL B 1 186 ? -17.531 2.754 8.039 1 96.31 186 VAL B C 1
ATOM 3036 O O . VAL B 1 186 ? -16.375 2.402 7.828 1 96.31 186 VAL B O 1
ATOM 3039 N N . LYS B 1 187 ? -18.422 1.857 8.438 1 96.12 187 LYS B N 1
ATOM 3040 C CA . LYS B 1 187 ? -18.078 0.491 8.82 1 96.12 187 LYS B CA 1
ATOM 3041 C C . LYS B 1 187 ? -17.594 -0.314 7.621 1 96.12 187 LYS B C 1
ATOM 3043 O O . LYS B 1 187 ? -16.875 -1.298 7.777 1 96.12 187 LYS B O 1
ATOM 3048 N N . GLN B 1 188 ? -17.984 0.135 6.488 1 95.75 188 GLN B N 1
ATOM 3049 C CA . GLN B 1 188 ? -17.578 -0.587 5.285 1 95.75 188 GLN B CA 1
ATOM 3050 C C . GLN B 1 188 ? -16.062 -0.541 5.098 1 95.75 188 GLN B C 1
ATOM 3052 O O . GLN B 1 188 ? -15.484 -1.41 4.441 1 95.75 188 GLN B O 1
ATOM 3057 N N . PHE B 1 189 ? -15.438 0.465 5.73 1 97.44 189 PHE B N 1
ATOM 3058 C CA . PHE B 1 189 ? -14 0.621 5.582 1 97.44 189 PHE B CA 1
ATOM 3059 C C . PHE B 1 189 ? -13.258 -0.03 6.75 1 97.44 189 PHE B C 1
ATOM 3061 O O . PHE B 1 189 ? -12.031 -0.098 6.754 1 97.44 189 PHE B O 1
ATOM 3068 N N . ILE B 1 190 ? -13.961 -0.509 7.797 1 97.06 190 ILE B N 1
ATOM 3069 C CA . ILE B 1 190 ? -13.312 -0.917 9.039 1 97.06 190 ILE B CA 1
ATOM 3070 C C . ILE B 1 190 ? -13.125 -2.432 9.047 1 97.06 190 ILE B C 1
ATOM 3072 O O . ILE B 1 190 ? -14.023 -3.182 8.664 1 97.06 190 ILE B O 1
ATOM 3076 N N . ARG B 1 191 ? -11.992 -2.793 9.391 1 96.69 191 ARG B N 1
ATOM 3077 C CA . ARG B 1 191 ? -11.664 -4.191 9.656 1 96.69 191 ARG B CA 1
ATOM 3078 C C . ARG B 1 191 ? -10.992 -4.344 11.016 1 96.69 191 ARG B C 1
ATOM 3080 O O . ARG B 1 191 ? -10.352 -3.412 11.5 1 96.69 191 ARG B O 1
#

pLDDT: mean 87.99, std 20.08, range [25.16, 98.81]

InterPro domains:
  IPR011051 RmlC-like cupin domain superfamily [SSF51182] (50-172)
  IPR014710 RmlC-like jelly roll fold [G3DSA:2.60.120.10] (45-191)
  IPR025979 ChrR-like cupin domain [PF12973] (51-145)

Organism: Bordetella avium (strain 197N) (NCBI:txid360910)

Nearest PDB structures (foldseek):
  5bpx-assembly1_A  TM=9.279E-01  e=7.937E-17  Alcaligenes sp.
  3ebr-assembly1_A  TM=9.462E-01  e=8.759E-13  Cupriavidus pinatubonensis JMP134
  3cjx-assembly1_A  TM=8.630E-01  e=1.810E-11  Cupriavidus pinatubonensis JMP134
  3cjx-assembly11_B  TM=9.301E-01  e=1.901E-09  Cupriavidus pinatubonensis JMP134
  2ozj-assembly2_B-3  TM=7.190E-01  e=3.106E-05  Desulfitobacterium hafniense DCB-2

Radius of gyration: 22.64 Å; Cα contacts (8 Å, |Δi|>4): 841; chains: 2; bounding box: 58×78×69 Å

Sequence (382 aa):
MNTAQTRKEIFIMSGNIHRPDEQAIAYRLPQAPDMMRDLVHPGVATDWLADDNLWVPSSATVSFKPLLFSASQGYYINLLRVRGSGVVSRHRHTGPVHAMVLKGRWYYLEHDWVAEQGGYAFEPAGETHTLFVPEDVPEMITWFHVTGGYTYVDPEGVAQGYEDVFTKIETARKHYRSLGLPDDYVKQFIRMNTAQTRKEIFIMSGNIHRPDEQAIAYRLPQAPDMMRDLVHPGVATDWLADDNLWVPSSATVSFKPLLFSASQGYYINLLRVRGSGVVSRHRHTGPVHAMVLKGRWYYLEHDWVAEQGGYAFEPAGETHTLFVPEDVPEMITWFHVTGGYTYVDPEGVAQGYEDVFTKIETARKHYRSLGLPDDYVKQFIR

Solvent-accessible surface area (backbone atoms only — not comparable to full-atom values): 20556 Å² total; per-residue (Å²): 138,84,80,78,76,76,76,77,71,72,75,52,86,61,80,70,79,64,61,80,71,76,60,69,50,45,57,69,66,85,66,56,86,86,42,65,79,62,48,76,43,76,29,53,74,48,62,54,71,72,52,69,84,73,46,34,72,73,51,98,40,33,28,34,34,83,65,33,33,29,70,81,76,35,21,32,30,30,37,40,36,33,53,50,56,41,63,74,49,38,34,30,27,70,24,43,32,42,35,40,28,74,33,43,46,36,34,34,66,75,52,90,61,70,50,35,51,31,11,37,38,40,42,32,34,51,43,58,39,21,37,33,28,50,78,90,32,69,47,28,31,32,41,35,41,40,30,46,33,37,37,28,32,47,43,84,63,50,76,74,44,70,46,35,39,66,57,50,50,51,53,43,42,54,48,42,42,72,73,69,44,61,85,65,59,58,52,80,33,51,77,137,87,78,77,78,77,76,77,72,73,75,52,87,64,80,71,79,66,63,78,71,76,59,66,52,45,57,69,66,84,66,54,87,86,42,64,79,64,48,74,43,75,29,54,74,49,62,53,71,73,52,68,86,72,45,34,73,74,51,98,38,32,28,33,35,83,66,33,32,30,69,81,77,35,21,32,30,31,38,40,36,34,54,51,55,40,63,76,48,39,36,32,27,70,23,43,32,39,36,39,29,72,32,43,46,36,33,34,66,76,51,92,60,71,52,34,50,31,10,37,38,39,42,32,34,51,43,58,40,22,38,32,28,50,79,89,33,68,48,30,32,31,41,36,41,38,30,45,32,35,36,28,32,47,44,84,64,50,75,75,44,71,44,35,37,66,55,50,48,52,51,43,41,54,46,42,42,74,73,70,45,62,85,65,60,57,51,80,33,51,78